Protein AF-0000000084533610 (afdb_homodimer)

Radius of gyration: 20.26 Å; Cα contacts (8 Å, |Δi|>4): 434; chains: 2; bounding box: 25×59×54 Å

Secondary structure (DSSP, 8-state):
--------SS-EEEEEEEEEE-SSSSHHHHHHHHHHHHT-EEEEEE-TTS-EEEEEEE-HHHHHHHHHHHHSTTSSSEEEEEEEEEEE-----SSEEE-/--------SS-EEEEEEEEEE-SSSSHHHHHHHHHHHHT-EEEEEE-TTS-EEEEEEE-HHHHHHHHHHHHSTTSSSEEEEEEEEEEE-----SSEEE-

Organism: Streptomyces rubellomurinus (strain ATCC 31215) (NCBI:txid359131)

Solvent-accessible surface area (backbone atoms only — not comparable to full-atom values): 10817 Å² total; per-residue (Å²): 131,84,74,75,68,69,71,59,89,50,44,25,27,42,41,33,42,39,33,50,53,42,63,96,50,55,32,46,59,52,49,36,53,54,34,51,73,69,63,30,19,30,33,23,30,73,41,96,85,50,29,32,38,36,39,39,35,31,46,57,68,53,52,48,51,50,52,50,49,66,71,40,88,82,46,51,64,43,71,76,45,77,49,75,49,80,43,74,32,47,75,64,46,103,40,54,44,77,90,131,85,74,76,68,70,70,60,89,52,44,24,28,40,41,32,44,38,33,50,52,41,63,97,51,56,30,47,60,51,50,36,52,53,35,51,73,68,65,31,20,31,34,24,31,73,43,98,85,48,29,31,38,36,36,40,35,31,46,58,68,51,52,49,51,49,52,50,48,65,70,40,88,83,44,51,65,43,71,76,46,77,48,74,49,79,43,76,31,49,77,65,47,104,39,54,44,76,92

Foldseek 3Di:
DPCPPPQPQFKKKKKKKWDAQQPPFCQQVVLVVLLVVLPWDWGWDADPVNIIITMTMDGPVSVVVSVCVSVDDPGGGDTDDMDMDMGGDCPDDPDDDDD/DPCPPPQPQFKKKKKKKWDAQQPPFCQQVVLVVLLVVLPWDWGWDADPVNIIITMTMDGPVSVVVSVCVSVDDPGGGDTDDMDMDMGGDCPDDPDDDDD

Structure (mmCIF, N/CA/C/O backbone):
data_AF-0000000084533610-model_v1
#
loop_
_entity.id
_entity.type
_entity.pdbx_description
1 polymer acylphosphatase
#
loop_
_atom_site.group_PDB
_atom_site.id
_atom_site.type_symbol
_atom_site.label_atom_id
_atom_site.label_alt_id
_atom_site.label_comp_id
_atom_site.label_asym_id
_atom_site.label_entity_id
_atom_site.label_seq_id
_atom_site.pdbx_PDB_ins_code
_atom_site.Cartn_x
_atom_site.Cartn_y
_atom_site.Cartn_z
_atom_site.occupancy
_atom_site.B_iso_or_equiv
_atom_site.auth_seq_id
_atom_site.auth_comp_id
_atom_site.auth_asym_id
_atom_site.auth_atom_id
_atom_site.pdbx_PDB_model_num
ATOM 1 N N . MET A 1 1 ? -14.227 -8.438 26.047 1 25.14 1 MET A N 1
ATOM 2 C CA . MET A 1 1 ? -13.328 -7.34 25.703 1 25.14 1 MET A CA 1
ATOM 3 C C . MET A 1 1 ? -12.312 -7.777 24.656 1 25.14 1 MET A C 1
ATOM 5 O O . MET A 1 1 ? -11.344 -8.469 24.984 1 25.14 1 MET A O 1
ATOM 9 N N . HIS A 1 2 ? -12.664 -8.43 23.578 1 31.88 2 HIS A N 1
ATOM 10 C CA . HIS A 1 2 ? -11.906 -9.109 22.547 1 31.88 2 HIS A CA 1
ATOM 11 C C . HIS A 1 2 ? -10.828 -8.203 21.969 1 31.88 2 HIS A C 1
ATOM 13 O O . HIS A 1 2 ? -11.133 -7.152 21.391 1 31.88 2 HIS A O 1
ATOM 19 N N . GLY A 1 3 ? -9.805 -7.867 22.75 1 28.88 3 GLY A N 1
ATOM 20 C CA . GLY A 1 3 ? -8.633 -7.023 22.547 1 28.88 3 GLY A CA 1
ATOM 21 C C . GLY A 1 3 ? -7.98 -7.227 21.188 1 28.88 3 GLY A C 1
ATOM 22 O O . GLY A 1 3 ? -7.18 -8.148 21.016 1 28.88 3 GLY A O 1
ATOM 23 N N . ARG A 1 4 ? -8.625 -7.18 20.141 1 34.5 4 ARG A N 1
ATOM 24 C CA . ARG A 1 4 ? -8.312 -7.133 18.719 1 34.5 4 ARG A CA 1
ATOM 25 C C . ARG A 1 4 ? -7.008 -6.371 18.469 1 34.5 4 ARG A C 1
ATOM 27 O O . ARG A 1 4 ? -6.648 -6.102 17.328 1 34.5 4 ARG A O 1
ATOM 34 N N . GLU A 1 5 ? -6.531 -5.652 19.547 1 35.88 5 GLU A N 1
ATOM 35 C CA . GLU A 1 5 ? -5.449 -4.68 19.438 1 35.88 5 GLU A CA 1
ATOM 36 C C . GLU A 1 5 ? -4.156 -5.352 18.984 1 35.88 5 GLU A C 1
ATOM 38 O O . GLU A 1 5 ? -3.062 -4.934 19.375 1 35.88 5 GLU A O 1
ATOM 43 N N . ALA A 1 6 ? -4.172 -6.52 18.672 1 40.5 6 ALA A N 1
ATOM 44 C CA . ALA A 1 6 ? -2.869 -7.004 18.234 1 40.5 6 ALA A CA 1
ATOM 45 C C . ALA A 1 6 ? -2.268 -6.074 17.188 1 40.5 6 ALA A C 1
ATOM 47 O O . ALA A 1 6 ? -2.844 -5.879 16.109 1 40.5 6 ALA A O 1
ATOM 48 N N . HIS A 1 7 ? -1.75 -4.867 17.625 1 47.75 7 HIS A N 1
ATOM 49 C CA . HIS A 1 7 ? -1.053 -3.875 16.812 1 47.75 7 HIS A CA 1
ATOM 50 C C . HIS A 1 7 ? -0.214 -4.543 15.727 1 47.75 7 HIS A C 1
ATOM 52 O O . HIS A 1 7 ? 0.87 -5.059 16 1 47.75 7 HIS A O 1
ATOM 58 N N . SER A 1 8 ? -0.936 -5.09 14.75 1 60.31 8 SER A N 1
ATOM 59 C CA . SER A 1 8 ? -0.134 -5.66 13.672 1 60.31 8 SER A CA 1
ATOM 60 C C . SER A 1 8 ? 1.124 -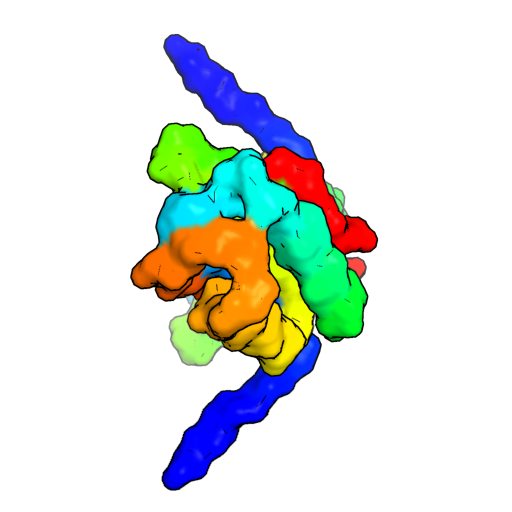4.832 13.422 1 60.31 8 SER A C 1
ATOM 62 O O . SER A 1 8 ? 1.093 -3.604 13.516 1 60.31 8 SER A O 1
ATOM 64 N N . GLU A 1 9 ? 2.236 -5.293 13.766 1 70.69 9 GLU A N 1
ATOM 65 C CA . GLU A 1 9 ? 3.549 -4.699 13.531 1 70.69 9 GLU A CA 1
ATOM 66 C C . GLU A 1 9 ? 3.727 -4.324 12.062 1 70.69 9 GLU A C 1
ATOM 68 O O . GLU A 1 9 ? 4.785 -3.836 11.664 1 70.69 9 GLU A O 1
ATOM 73 N N . GLU A 1 10 ? 2.572 -4.422 11.438 1 75.75 10 GLU A N 1
ATOM 74 C CA . GLU A 1 10 ? 2.701 -4.098 10.016 1 75.75 10 GLU A CA 1
ATOM 75 C C . GLU A 1 10 ? 2.398 -2.623 9.758 1 75.75 10 GLU A C 1
ATOM 77 O O . GLU A 1 10 ? 1.47 -2.064 10.344 1 75.75 10 GLU A O 1
ATOM 82 N N . PRO A 1 11 ? 3.223 -2.098 9.039 1 82.75 11 PRO A N 1
ATOM 83 C CA . PRO A 1 11 ? 2.943 -0.697 8.711 1 82.75 11 PRO A CA 1
ATOM 84 C C . PRO A 1 11 ? 1.586 -0.507 8.039 1 82.75 11 PRO A C 1
ATOM 86 O O . PRO A 1 11 ? 1.116 -1.397 7.328 1 82.75 11 PRO A O 1
ATOM 89 N N . VAL A 1 12 ? 1.032 0.592 8.352 1 85.12 12 VAL A N 1
ATOM 90 C CA . VAL A 1 12 ? -0.241 0.961 7.746 1 85.12 12 VAL A CA 1
ATOM 91 C C . VAL A 1 12 ? -0.121 2.336 7.09 1 85.12 12 VAL A C 1
ATOM 93 O O . VAL A 1 12 ? 0.861 3.049 7.305 1 85.12 12 VAL A O 1
ATOM 96 N N . ARG A 1 13 ? -1.038 2.594 6.191 1 87.25 13 ARG A N 1
ATOM 97 C CA . ARG A 1 13 ? -1.183 3.916 5.59 1 87.25 13 ARG A CA 1
ATOM 98 C C . ARG A 1 13 ? -2.492 4.57 6.016 1 87.25 13 ARG A C 1
ATOM 100 O O . ARG A 1 13 ? -3.549 3.939 5.98 1 87.25 13 ARG A O 1
ATOM 107 N N . VAL A 1 14 ? -2.402 5.801 6.5 1 92.12 14 VAL A N 1
ATOM 108 C CA . VAL A 1 14 ? -3.6 6.617 6.676 1 92.12 14 VAL A CA 1
ATOM 109 C C . VAL A 1 14 ? -3.609 7.75 5.652 1 92.12 14 VAL A C 1
ATOM 111 O O . VAL A 1 14 ? -2.578 8.383 5.41 1 92.12 14 VAL A O 1
ATOM 114 N N . THR A 1 15 ? -4.668 7.875 4.922 1 90.94 15 THR A N 1
ATOM 115 C CA . THR A 1 15 ? -4.957 9.055 4.113 1 90.94 15 THR A CA 1
ATOM 116 C C . THR A 1 15 ? -6.031 9.914 4.773 1 90.94 15 THR A C 1
ATOM 118 O O . THR A 1 15 ? -7.125 9.43 5.066 1 90.94 15 THR A O 1
ATOM 121 N N . ALA A 1 16 ? -5.746 11.141 5.016 1 97.12 16 ALA A N 1
ATOM 122 C CA . ALA A 1 16 ? -6.664 12.07 5.672 1 97.12 16 ALA A CA 1
ATOM 123 C C . ALA A 1 16 ? -6.918 13.297 4.801 1 97.12 16 ALA A C 1
ATOM 125 O O . ALA A 1 16 ? -6.023 13.75 4.082 1 97.12 16 ALA A O 1
ATOM 126 N N . TRP A 1 17 ? -8.055 13.773 4.812 1 96.69 17 TRP A N 1
ATOM 127 C CA . TRP A 1 17 ? -8.445 15.047 4.219 1 96.69 17 TRP A CA 1
ATOM 128 C C . TRP A 1 17 ? -8.859 16.047 5.301 1 96.69 17 TRP A C 1
ATOM 130 O O . TRP A 1 17 ? -9.844 15.82 6.008 1 96.69 17 TRP A O 1
ATOM 140 N N . VAL A 1 18 ? -8.148 17.078 5.387 1 98.5 18 VAL A N 1
ATOM 141 C CA . VAL A 1 18 ? -8.328 18.094 6.41 1 98.5 18 VAL A CA 1
ATOM 142 C C . VAL A 1 18 ? -9.078 19.281 5.82 1 98.5 18 VAL A C 1
ATOM 144 O O . VAL A 1 18 ? -8.68 19.828 4.785 1 98.5 18 VAL A O 1
ATOM 147 N N . ARG A 1 19 ? -10.094 19.703 6.48 1 98.44 19 ARG A N 1
ATOM 148 C CA . ARG A 1 19 ? -10.922 20.828 6.043 1 98.44 19 ARG A CA 1
ATOM 149 C C . ARG A 1 19 ? -10.797 22 7.004 1 98.44 19 ARG A C 1
ATOM 151 O O . ARG A 1 19 ? -10.578 21.812 8.203 1 98.44 19 ARG A O 1
ATOM 158 N N . GLY A 1 20 ? -11.055 23.25 6.441 1 98.5 20 GLY A N 1
ATOM 159 C CA . GLY A 1 20 ? -10.992 24.5 7.184 1 98.5 20 GLY A CA 1
ATOM 160 C C . GLY A 1 20 ? -10.133 25.562 6.512 1 98.5 20 GLY A C 1
ATOM 161 O O . GLY A 1 20 ? -10.008 25.578 5.285 1 98.5 20 GLY A O 1
ATOM 162 N N . LYS A 1 21 ? -9.781 26.562 7.281 1 98.56 21 LYS A N 1
ATOM 163 C CA . LYS A 1 21 ? -8.695 27.438 6.859 1 98.56 21 LYS A CA 1
ATOM 164 C C . LYS A 1 21 ? -7.336 26.781 7.059 1 98.56 21 LYS A C 1
ATOM 166 O O . LYS A 1 21 ? -6.672 27 8.07 1 98.56 21 LYS A O 1
ATOM 171 N N . VAL A 1 22 ? -6.93 25.984 6.023 1 98.81 22 VAL A N 1
ATOM 172 C CA . VAL A 1 22 ? -5.762 25.141 6.207 1 98.81 22 VAL A CA 1
ATOM 173 C C . VAL A 1 22 ? -4.781 25.344 5.051 1 98.81 22 VAL A C 1
ATOM 175 O O . VAL A 1 22 ? -3.783 24.625 4.941 1 98.81 22 VAL A O 1
ATOM 178 N N . GLN A 1 23 ? -5.137 26.156 4.105 1 98.25 23 GLN A N 1
ATOM 179 C CA . GLN A 1 23 ? -4.195 26.531 3.053 1 98.25 23 GLN A CA 1
ATOM 180 C C . GLN A 1 23 ? -3.664 27.953 3.27 1 98.25 23 GLN A C 1
ATOM 182 O O . GLN A 1 23 ? -4.352 28.797 3.842 1 98.25 23 GLN A O 1
ATOM 187 N N . GLN A 1 24 ? -2.381 28.062 2.816 1 97.69 24 GLN A N 1
ATOM 188 C CA . GLN A 1 24 ? -1.682 29.344 2.9 1 97.69 24 GLN A CA 1
ATOM 189 C C . GLN A 1 24 ? -1.475 29.766 4.355 1 97.69 24 GLN A C 1
ATOM 191 O O . GLN A 1 24 ? -1.412 30.953 4.66 1 97.69 24 GLN A O 1
ATOM 196 N N . VAL A 1 25 ? -1.336 28.812 5.242 1 98.62 25 VAL A N 1
ATOM 197 C CA . VAL A 1 25 ? -1.151 29.125 6.656 1 98.62 25 VAL A CA 1
ATOM 198 C C . VAL A 1 25 ? 0.024 28.328 7.211 1 98.62 25 VAL A C 1
ATOM 200 O O . VAL A 1 25 ? 0.287 28.344 8.414 1 98.62 25 VAL A O 1
ATOM 203 N N . GLY A 1 26 ? 0.697 27.641 6.457 1 98.25 26 GLY A N 1
ATOM 204 C CA . GLY A 1 26 ? 1.831 26.859 6.918 1 98.25 26 GLY A CA 1
ATOM 205 C C . GLY A 1 26 ? 1.445 25.469 7.367 1 98.25 26 GLY A C 1
ATOM 206 O O . GLY A 1 26 ? 2.197 24.812 8.094 1 98.25 26 GLY A O 1
ATOM 207 N N . PHE A 1 27 ? 0.252 24.984 6.941 1 98.5 27 PHE A N 1
ATOM 208 C CA . PHE A 1 27 ? -0.31 23.734 7.438 1 98.5 27 PHE A CA 1
ATOM 209 C C . PHE A 1 27 ? 0.536 22.547 6.996 1 98.5 27 PHE A C 1
ATOM 211 O O . PHE A 1 27 ? 0.801 21.625 7.785 1 98.5 27 PHE A O 1
ATOM 218 N N . ARG A 1 28 ? 0.998 22.578 5.711 1 98.5 28 ARG A N 1
ATOM 219 C CA . ARG A 1 28 ? 1.784 21.453 5.199 1 98.5 28 ARG A CA 1
ATOM 220 C C . ARG A 1 28 ? 3.135 21.375 5.902 1 98.5 28 ARG A C 1
ATOM 222 O O . ARG A 1 28 ? 3.615 20.281 6.207 1 98.5 28 ARG A O 1
ATOM 229 N N . TRP A 1 29 ? 3.732 22.484 6.191 1 97.62 29 TRP A N 1
ATOM 230 C CA . TRP A 1 29 ? 5.008 22.5 6.902 1 97.62 29 TRP A CA 1
ATOM 231 C C . TRP A 1 29 ? 4.852 22 8.328 1 97.62 29 TRP A C 1
ATOM 233 O O . TRP A 1 29 ? 5.652 21.188 8.797 1 97.62 29 TRP A O 1
ATOM 243 N N . TRP A 1 30 ? 3.83 22.484 8.938 1 98.5 30 TRP A N 1
ATOM 244 C CA . TRP A 1 30 ? 3.537 22.062 10.297 1 98.5 30 TRP A CA 1
ATOM 245 C C . TRP A 1 30 ? 3.307 20.547 10.352 1 98.5 30 TRP A C 1
ATOM 247 O O . TRP A 1 30 ? 3.877 19.859 11.195 1 98.5 30 TRP A O 1
ATOM 257 N N . THR A 1 31 ? 2.494 20 9.438 1 98.62 31 THR A N 1
ATOM 258 C CA . THR A 1 31 ? 2.186 18.578 9.367 1 98.62 31 THR A CA 1
ATOM 259 C C . THR A 1 31 ? 3.455 17.766 9.156 1 98.62 31 THR A C 1
ATOM 261 O O . THR A 1 31 ? 3.65 16.734 9.805 1 98.62 31 THR A O 1
ATOM 264 N N . ARG A 1 32 ? 4.246 18.234 8.227 1 97.38 32 ARG A N 1
ATOM 265 C CA . ARG A 1 32 ? 5.504 17.547 7.98 1 97.38 32 ARG A CA 1
ATOM 266 C C . ARG A 1 32 ? 6.348 17.469 9.25 1 97.38 32 ARG A C 1
ATOM 268 O O . ARG A 1 32 ? 6.891 16.406 9.578 1 97.38 32 ARG A O 1
ATOM 275 N N . ALA A 1 33 ? 6.43 18.562 9.922 1 98.06 33 ALA A N 1
ATOM 276 C CA . ALA A 1 33 ? 7.219 18.594 11.148 1 98.06 33 ALA A CA 1
ATOM 277 C C . ALA A 1 33 ? 6.695 17.594 12.164 1 98.06 33 ALA A C 1
ATOM 279 O O . ALA A 1 33 ? 7.469 16.844 12.766 1 98.06 33 ALA A O 1
ATOM 280 N N . ARG A 1 34 ? 5.414 17.547 12.398 1 98.38 34 ARG A N 1
ATOM 281 C CA . ARG A 1 34 ? 4.82 16.609 13.344 1 98.38 34 ARG A CA 1
ATOM 282 C C . ARG A 1 34 ? 5.051 15.172 12.914 1 98.38 34 ARG A C 1
ATOM 284 O O . ARG A 1 34 ? 5.41 14.32 13.727 1 98.38 34 ARG A O 1
ATOM 291 N N . ALA A 1 35 ? 4.801 14.914 11.578 1 98.06 35 ALA A N 1
ATOM 292 C CA . ALA A 1 35 ? 4.945 13.562 11.047 1 98.06 35 ALA A CA 1
ATOM 293 C C . ALA A 1 35 ? 6.375 13.055 11.219 1 98.06 35 ALA A C 1
ATOM 295 O O . ALA A 1 35 ? 6.59 11.906 11.617 1 98.06 35 ALA A O 1
ATOM 296 N N . LEU A 1 36 ? 7.332 13.883 10.922 1 95.75 36 LEU A N 1
ATOM 297 C CA . LEU A 1 36 ? 8.734 13.508 11.039 1 95.75 36 LEU A CA 1
ATOM 298 C C . LEU A 1 36 ? 9.109 13.258 12.5 1 95.75 36 LEU A C 1
ATOM 300 O O . LEU A 1 36 ? 9.836 12.32 12.805 1 95.75 36 LEU A O 1
ATOM 304 N N . GLU A 1 37 ? 8.555 14.102 13.414 1 97.38 37 GLU A N 1
ATOM 305 C CA . GLU A 1 37 ? 8.781 13.906 14.844 1 97.38 37 GLU A CA 1
ATOM 306 C C . GLU A 1 37 ? 8.266 12.547 15.297 1 97.38 37 GLU A C 1
ATOM 308 O O . GLU A 1 37 ? 8.883 11.891 16.141 1 97.38 37 GLU A O 1
ATOM 313 N N . ILE A 1 38 ? 7.203 12.102 14.797 1 97.38 38 ILE A N 1
ATOM 314 C CA . ILE A 1 38 ? 6.551 10.852 15.188 1 97.38 38 ILE A CA 1
ATOM 315 C C . ILE A 1 38 ? 7.262 9.672 14.531 1 97.38 38 ILE A C 1
ATOM 317 O O . ILE A 1 38 ? 7.211 8.547 15.039 1 97.38 38 ILE A O 1
ATOM 321 N N . GLY A 1 39 ? 7.895 9.914 13.352 1 95.56 39 GLY A N 1
ATOM 322 C CA . GLY A 1 39 ? 8.586 8.859 12.617 1 95.56 39 GLY A CA 1
ATOM 323 C C . GLY A 1 39 ? 7.785 8.328 11.445 1 95.56 39 GLY A C 1
ATOM 324 O O . GLY A 1 39 ? 7.934 7.168 11.055 1 95.56 39 GLY A O 1
ATOM 325 N N . LEU A 1 40 ? 6.945 9.156 10.883 1 94.62 40 LEU A N 1
ATOM 326 C CA . LEU A 1 40 ? 6.094 8.742 9.773 1 94.62 40 LEU A CA 1
ATOM 327 C C . LEU A 1 40 ? 6.684 9.188 8.445 1 94.62 40 LEU A C 1
ATOM 329 O O . LEU A 1 40 ? 7.445 10.156 8.383 1 94.62 40 LEU A O 1
ATOM 333 N N . THR A 1 41 ? 6.371 8.453 7.387 1 92.38 41 THR A N 1
ATOM 334 C CA . THR A 1 41 ? 6.66 8.852 6.016 1 92.38 41 THR A CA 1
ATOM 335 C C . THR A 1 41 ? 5.371 9.188 5.266 1 92.38 41 THR A C 1
ATOM 337 O O . THR A 1 41 ? 4.277 8.867 5.73 1 92.38 41 THR A O 1
ATOM 340 N N . GLY A 1 42 ? 5.465 9.953 4.188 1 92.31 42 GLY A N 1
ATOM 341 C CA . GLY A 1 42 ? 4.289 10.328 3.416 1 92.31 42 GLY A CA 1
ATOM 342 C C . GLY A 1 42 ? 4.363 11.742 2.867 1 92.31 42 GLY A C 1
ATOM 343 O O . GLY A 1 42 ? 5.418 12.18 2.402 1 92.31 42 GLY A O 1
ATOM 344 N N . TYR A 1 43 ? 3.24 12.398 2.844 1 92.5 43 TYR A N 1
ATOM 345 C CA . TYR A 1 43 ? 3.248 13.766 2.334 1 92.5 43 TYR A CA 1
ATOM 346 C C . TYR A 1 43 ? 1.982 14.508 2.746 1 92.5 43 TYR A C 1
ATOM 348 O O . TYR A 1 43 ? 1.005 13.898 3.176 1 92.5 43 TYR A O 1
ATOM 356 N N . ALA A 1 44 ? 2.062 15.781 2.693 1 97.44 44 ALA A N 1
ATOM 357 C CA . ALA A 1 44 ? 0.925 16.703 2.752 1 97.44 44 ALA A CA 1
ATOM 358 C C . ALA A 1 44 ? 0.808 17.516 1.465 1 97.44 44 ALA A C 1
ATOM 360 O O . ALA A 1 44 ? 1.811 18 0.935 1 97.44 44 ALA A O 1
ATOM 361 N N . SER A 1 45 ? -0.449 17.641 1.008 1 95.75 45 SER A N 1
ATOM 362 C CA . SER A 1 45 ? -0.648 18.328 -0.266 1 95.75 45 SER A CA 1
ATOM 363 C C . SER A 1 45 ? -1.927 19.156 -0.254 1 95.75 45 SER A C 1
ATOM 365 O O . SER A 1 45 ? -2.945 18.734 0.291 1 95.75 45 SER A O 1
ATOM 367 N N . ASN A 1 46 ? -1.839 20.297 -0.923 1 96.56 46 ASN A N 1
ATOM 368 C CA . ASN A 1 46 ? -3.049 21.078 -1.13 1 96.56 46 ASN A CA 1
ATOM 369 C C . ASN A 1 46 ? -3.93 20.484 -2.223 1 96.56 46 ASN A C 1
ATOM 371 O O . ASN A 1 46 ? -3.428 20.031 -3.258 1 96.56 46 ASN A O 1
ATOM 375 N N . LEU A 1 47 ? -5.188 20.516 -1.938 1 90.81 47 LEU A N 1
ATOM 376 C CA . LEU A 1 47 ? -6.16 20.094 -2.943 1 90.81 47 LEU A CA 1
ATOM 377 C C . LEU A 1 47 ? -6.867 21.297 -3.549 1 90.81 47 LEU A C 1
ATOM 379 O O . LEU A 1 47 ? -6.977 22.344 -2.91 1 90.81 47 LEU A O 1
ATOM 383 N N . GLY A 1 48 ? -7.34 21.141 -4.711 1 93.88 48 GLY A N 1
ATOM 384 C CA . GLY A 1 48 ? -7.996 22.234 -5.418 1 93.88 48 GLY A CA 1
ATOM 385 C C . GLY A 1 48 ? -9.266 22.703 -4.742 1 93.88 48 GLY A C 1
ATOM 386 O O . GLY A 1 48 ? -9.719 23.828 -4.973 1 93.88 48 GLY A O 1
ATOM 387 N N . ASP A 1 49 ? -9.766 21.891 -3.842 1 94.31 49 ASP A N 1
ATOM 388 C CA . ASP A 1 49 ? -11.031 22.234 -3.193 1 94.31 49 ASP A CA 1
ATOM 389 C C . ASP A 1 49 ? -10.789 22.891 -1.835 1 94.31 49 ASP A C 1
ATOM 391 O O . ASP A 1 49 ? -11.711 23.016 -1.03 1 94.31 49 ASP A O 1
ATOM 395 N N . GLY A 1 50 ? -9.57 23.281 -1.533 1 97.12 50 GLY A N 1
ATOM 396 C CA . GLY A 1 50 ? -9.25 24.016 -0.317 1 97.12 50 GLY A CA 1
ATOM 397 C C . GLY A 1 50 ? -8.82 23.109 0.827 1 97.12 50 GLY A C 1
ATOM 398 O O . GLY A 1 50 ? -8.336 23.594 1.853 1 97.12 50 GLY A O 1
ATOM 399 N N . ARG A 1 51 ? -8.953 21.859 0.625 1 97.38 51 ARG A N 1
ATOM 400 C CA . ARG A 1 51 ? -8.523 20.938 1.66 1 97.38 51 ARG A CA 1
ATOM 401 C C . ARG A 1 51 ? -7.023 20.672 1.577 1 97.38 51 ARG A C 1
ATOM 403 O O . ARG A 1 51 ? -6.379 21.047 0.595 1 97.38 51 ARG A O 1
ATOM 410 N N . VAL A 1 52 ? -6.523 20.141 2.588 1 98.06 52 VAL A N 1
ATOM 411 C CA . VAL A 1 52 ? -5.195 19.547 2.588 1 98.06 52 VAL A CA 1
ATOM 412 C C . VAL A 1 52 ? -5.309 18.031 2.719 1 98.06 52 VAL A C 1
ATOM 414 O O . VAL A 1 52 ? -6.039 17.531 3.576 1 98.06 52 VAL A O 1
ATOM 417 N N . GLN A 1 53 ? -4.734 17.328 1.807 1 96.38 53 GLN A N 1
ATOM 418 C CA . GLN A 1 53 ? -4.602 15.883 1.933 1 96.38 53 GLN A CA 1
ATOM 419 C C . GLN A 1 53 ? -3.314 15.516 2.664 1 96.38 53 GLN A C 1
ATOM 421 O O . GLN A 1 53 ? -2.252 16.078 2.391 1 96.38 53 GLN A O 1
ATOM 426 N N . VAL A 1 54 ? -3.385 14.609 3.604 1 97.62 54 VAL A N 1
ATOM 427 C CA . VAL A 1 54 ? -2.246 14.047 4.324 1 97.62 54 VAL A CA 1
ATOM 428 C C . VAL A 1 54 ? -2.199 12.539 4.125 1 97.62 54 VAL A C 1
ATOM 430 O O . VAL A 1 54 ? -3.186 11.836 4.379 1 97.62 54 VAL A O 1
ATOM 433 N N . VAL A 1 55 ? -1.129 12.055 3.588 1 92.94 55 VAL A N 1
ATOM 434 C CA . VAL A 1 55 ? -0.826 10.625 3.527 1 92.94 55 VAL A CA 1
ATOM 435 C C . VAL A 1 55 ? 0.344 10.305 4.453 1 92.94 55 VAL A C 1
ATOM 437 O O . VAL A 1 55 ? 1.402 10.93 4.367 1 92.94 55 VAL A O 1
ATOM 440 N N . ALA A 1 56 ? 0.093 9.359 5.359 1 94.38 56 ALA A N 1
ATOM 441 C CA . ALA A 1 56 ? 1.134 8.969 6.309 1 94.38 56 ALA A CA 1
ATOM 442 C C . ALA A 1 56 ? 1.243 7.449 6.41 1 94.38 56 ALA A C 1
ATOM 444 O O . ALA A 1 56 ? 0.23 6.746 6.422 1 94.38 56 ALA A O 1
ATOM 445 N N . GLU A 1 57 ? 2.408 6.977 6.48 1 90.44 57 GLU A N 1
ATOM 446 C CA . GLU A 1 57 ? 2.701 5.555 6.645 1 90.44 57 GLU A CA 1
ATOM 447 C C . GLU A 1 57 ? 3.559 5.305 7.883 1 90.44 57 GLU A C 1
ATOM 449 O O . GLU A 1 57 ? 4.484 6.066 8.164 1 90.44 57 GLU A O 1
ATOM 454 N N . GLY A 1 58 ? 3.301 4.293 8.602 1 89.56 58 GLY A N 1
ATOM 455 C CA . GLY A 1 58 ? 3.992 3.861 9.805 1 89.56 58 GLY A CA 1
ATOM 456 C C . GLY A 1 58 ? 3.174 2.906 10.656 1 89.56 58 GLY A C 1
ATOM 457 O O . GLY A 1 58 ? 2.242 2.27 10.156 1 89.56 58 GLY A O 1
ATOM 458 N N . GLN A 1 59 ? 3.592 2.768 11.836 1 90 59 GLN A N 1
ATOM 459 C CA . GLN A 1 59 ? 2.795 1.96 12.758 1 90 59 GLN A CA 1
ATOM 460 C C . GLN A 1 59 ? 1.446 2.615 13.039 1 90 59 GLN A C 1
ATOM 462 O O . GLN A 1 59 ? 1.34 3.844 13.062 1 90 59 GLN A O 1
ATOM 467 N N . ALA A 1 60 ? 0.483 1.799 13.234 1 92.44 60 ALA A N 1
ATOM 468 C CA . ALA A 1 60 ? -0.882 2.285 13.422 1 92.44 60 ALA A CA 1
ATOM 469 C C . ALA A 1 60 ? -0.943 3.33 14.531 1 92.44 60 ALA A C 1
ATOM 471 O O . ALA A 1 60 ? -1.596 4.367 14.383 1 92.44 60 ALA A O 1
ATOM 472 N N . ALA A 1 61 ? -0.291 3.115 15.602 1 96.06 61 ALA A N 1
ATOM 473 C CA . ALA A 1 61 ? -0.315 4.031 16.734 1 96.06 61 ALA A CA 1
ATOM 474 C C . ALA A 1 61 ? 0.286 5.383 16.359 1 96.06 61 ALA A C 1
ATOM 476 O O . ALA A 1 61 ? -0.178 6.426 16.828 1 96.06 61 ALA A O 1
ATOM 477 N N . ASP A 1 62 ? 1.337 5.355 15.617 1 96.44 62 ASP A N 1
ATOM 478 C CA . ASP A 1 62 ? 1.982 6.586 15.164 1 96.44 62 ASP A CA 1
ATOM 479 C C . ASP A 1 62 ? 1.067 7.375 14.234 1 96.44 62 ASP A C 1
ATOM 481 O O . ASP A 1 62 ? 0.985 8.602 14.328 1 96.44 62 A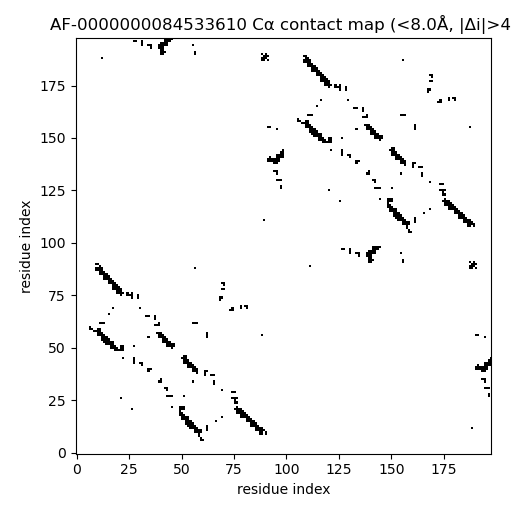SP A O 1
ATOM 485 N N . CYS A 1 63 ? 0.398 6.641 13.352 1 96.94 63 CYS A N 1
ATOM 486 C CA . CYS A 1 63 ? -0.559 7.293 12.469 1 96.94 63 CYS A CA 1
ATOM 487 C C . CYS A 1 63 ? -1.699 7.918 13.266 1 96.94 63 CYS A C 1
ATOM 489 O O . CYS A 1 63 ? -2.148 9.023 12.953 1 96.94 63 CYS A O 1
ATOM 491 N N . GLU A 1 64 ? -2.131 7.227 14.281 1 97.31 64 GLU A N 1
ATOM 492 C CA . GLU A 1 64 ? -3.18 7.75 15.148 1 97.31 64 GLU A CA 1
ATOM 493 C C . GLU A 1 64 ? -2.723 9.023 15.859 1 97.31 64 GLU A C 1
ATOM 495 O O . GLU A 1 64 ? -3.508 9.961 16.031 1 97.31 64 GLU A O 1
ATOM 500 N N . GLN A 1 65 ? -1.562 9.023 16.25 1 98.12 65 GLN A N 1
ATOM 501 C CA . GLN A 1 65 ? -1.016 10.219 16.891 1 98.12 65 GLN A 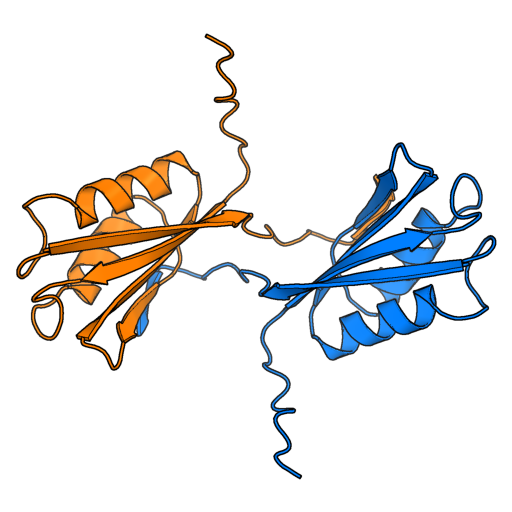CA 1
ATOM 502 C C . GLN A 1 65 ? -1.065 11.414 15.953 1 98.12 65 GLN A C 1
ATOM 504 O O . GLN A 1 65 ? -1.445 12.516 16.359 1 98.12 65 GLN A O 1
ATOM 509 N N . LEU A 1 66 ? -0.693 11.203 14.711 1 98.56 66 LEU A N 1
ATOM 510 C CA . LEU A 1 66 ? -0.754 12.297 13.75 1 98.56 6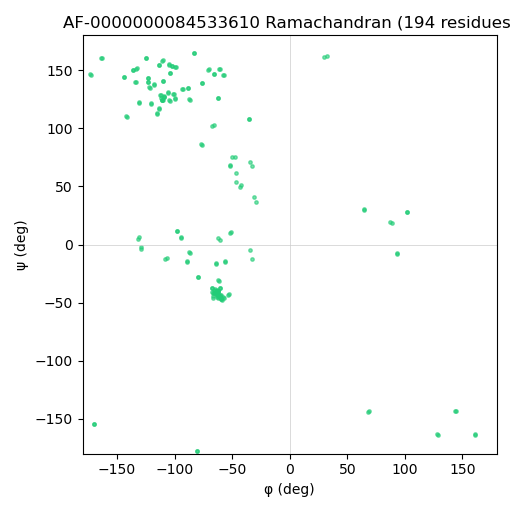6 LEU A CA 1
ATOM 511 C C . LEU A 1 66 ? -2.191 12.773 13.555 1 98.56 66 LEU A C 1
ATOM 513 O O . LEU A 1 66 ? -2.453 13.977 13.531 1 98.56 66 LEU A O 1
ATOM 517 N N . LEU A 1 67 ? -3.084 11.852 13.5 1 98.56 67 LEU A N 1
ATOM 518 C CA . LEU A 1 67 ? -4.488 12.203 13.32 1 98.56 67 LEU A CA 1
ATOM 519 C C . LEU A 1 67 ? -4.992 13.039 14.492 1 98.56 67 LEU A C 1
ATOM 521 O O . LEU A 1 67 ? -5.75 13.992 14.297 1 98.56 67 LEU A O 1
ATOM 525 N N . ALA A 1 68 ? -4.559 12.656 15.656 1 98.44 68 ALA A N 1
ATOM 526 C CA . ALA A 1 68 ? -4.953 13.406 16.844 1 98.44 68 ALA A CA 1
ATOM 527 C C . ALA A 1 68 ? -4.441 14.844 16.766 1 98.44 68 ALA A C 1
ATOM 529 O O . ALA A 1 68 ? -5.148 15.781 17.141 1 98.44 68 ALA A O 1
ATOM 530 N N . LEU A 1 69 ? -3.268 15.047 16.344 1 98.56 69 LEU A N 1
ATOM 531 C CA . LEU A 1 69 ? -2.705 16.391 16.188 1 98.56 69 LEU A CA 1
ATOM 532 C C . LEU A 1 69 ? -3.488 17.188 15.156 1 98.56 69 LEU A C 1
ATOM 534 O O . LEU A 1 69 ? -3.777 18.375 15.367 1 98.56 69 LEU A O 1
ATOM 538 N N . LEU A 1 70 ? -3.842 16.578 14.023 1 98.62 70 LEU A N 1
ATOM 539 C CA . LEU A 1 70 ? -4.59 17.234 12.961 1 98.62 70 LEU A CA 1
ATOM 540 C C . LEU A 1 70 ? -5.957 17.688 13.469 1 98.62 70 LEU A C 1
ATOM 542 O O . LEU A 1 70 ? -6.492 18.703 13 1 98.62 70 LEU A O 1
ATOM 546 N N . ARG A 1 71 ? -6.461 16.938 14.398 1 98.19 71 ARG A N 1
ATOM 547 C CA . ARG A 1 71 ? -7.789 17.219 14.922 1 98.19 71 ARG A CA 1
ATOM 548 C C . ARG A 1 71 ? -7.711 18.188 16.109 1 98.19 71 ARG A C 1
ATOM 550 O O . ARG A 1 71 ? -8.734 18.672 16.578 1 98.19 71 ARG A O 1
ATOM 557 N N . GLY A 1 72 ? -6.547 18.328 16.609 1 97.19 72 GLY A N 1
ATOM 558 C CA . GLY A 1 72 ? -6.359 19.094 17.828 1 97.19 72 GLY A CA 1
ATOM 559 C C . GLY A 1 72 ? -6.324 20.594 17.594 1 97.19 72 GLY A C 1
ATOM 560 O O . GLY A 1 72 ? -6.449 21.047 16.453 1 97.19 72 GLY A O 1
ATOM 561 N N . PRO A 1 73 ? -6.09 21.422 18.703 1 96.38 73 PRO A N 1
ATOM 562 C CA . PRO A 1 73 ? -6.191 22.875 18.641 1 96.38 73 PRO A CA 1
ATOM 563 C C . PRO A 1 73 ? -4.891 23.547 18.203 1 96.38 73 PRO A C 1
ATOM 565 O O . PRO A 1 73 ? -4.871 24.734 17.906 1 96.38 73 PRO A O 1
ATOM 568 N N . ASP A 1 74 ? -3.867 22.797 18.078 1 97.12 74 ASP A N 1
ATOM 569 C CA . ASP A 1 74 ? -2.557 23.422 17.922 1 97.12 74 ASP A CA 1
ATOM 570 C C . ASP A 1 74 ? -2.189 23.547 16.438 1 97.12 74 ASP A C 1
ATOM 572 O O . ASP A 1 74 ? -1.064 23.922 16.109 1 97.12 74 ASP A O 1
ATOM 576 N N . THR A 1 75 ? -3.074 23.219 15.555 1 98.06 75 THR A N 1
ATOM 577 C CA . THR A 1 75 ? -2.777 23.312 14.133 1 98.06 75 THR A CA 1
A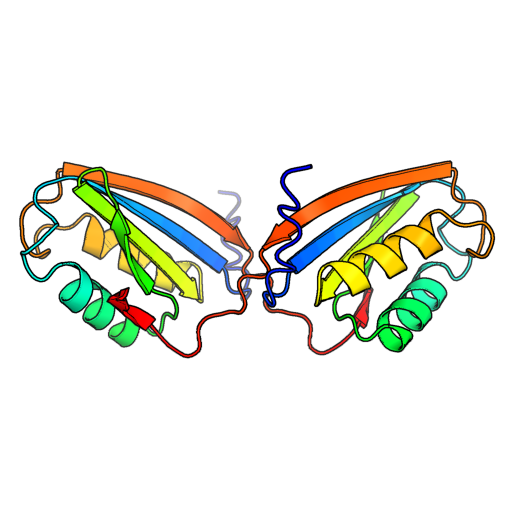TOM 578 C C . THR A 1 75 ? -2.682 24.766 13.688 1 98.06 75 THR A C 1
ATOM 580 O O . THR A 1 75 ? -3.336 25.641 14.258 1 98.06 75 THR A O 1
ATOM 583 N N . PRO A 1 76 ? -1.87 25.031 12.648 1 98.19 76 PRO A N 1
ATOM 584 C CA . PRO A 1 76 ? -2.031 26.328 11.992 1 98.19 76 PRO A CA 1
ATOM 585 C C . PRO A 1 76 ? -3.42 26.516 11.383 1 98.19 76 PRO A C 1
ATOM 587 O O . PRO A 1 76 ? -4.012 25.562 10.875 1 98.19 76 PRO A O 1
ATOM 590 N N . GLY A 1 77 ? -3.861 27.734 11.305 1 98 77 GLY A N 1
ATOM 591 C CA . GLY A 1 77 ? -5.191 27.984 10.766 1 98 77 GLY A CA 1
ATOM 592 C C . GLY A 1 77 ? -6.301 27.469 11.672 1 98 77 GLY A C 1
ATOM 593 O O . GLY A 1 77 ? -6.23 27.609 12.891 1 98 77 GLY A O 1
ATOM 594 N N . ASN A 1 78 ? -7.359 26.969 11.023 1 98.31 78 ASN A N 1
ATOM 595 C CA . ASN A 1 78 ? -8.531 26.469 11.727 1 98.31 78 ASN A CA 1
ATOM 596 C C . ASN A 1 78 ? -9.094 25.219 11.055 1 98.31 78 ASN A C 1
ATOM 598 O O . ASN A 1 78 ? -9.633 25.297 9.945 1 98.31 78 ASN A O 1
ATOM 602 N N . VAL A 1 79 ? -8.945 24.047 11.734 1 98.56 79 VAL A N 1
ATOM 603 C CA . VAL A 1 79 ? -9.453 22.781 11.211 1 98.56 79 VAL A CA 1
ATOM 604 C C . VAL A 1 79 ? -10.906 22.594 11.633 1 98.56 79 VAL A C 1
ATOM 606 O O . VAL A 1 79 ? -11.227 22.641 12.82 1 98.56 79 VAL A O 1
ATOM 609 N N . THR A 1 80 ? -11.703 22.375 10.648 1 98.44 80 THR A N 1
ATOM 610 C CA . THR A 1 80 ? -13.117 22.203 10.93 1 98.44 80 THR A CA 1
ATOM 611 C C . THR A 1 80 ? -13.539 20.75 10.75 1 98.44 80 THR A C 1
ATOM 613 O O . THR A 1 80 ? -14.648 20.359 11.125 1 98.44 80 THR A O 1
ATOM 616 N N . GLY A 1 81 ? -12.711 19.906 10.148 1 97.88 81 GLY A N 1
ATOM 617 C CA . GLY A 1 81 ? -13.031 18.5 9.977 1 97.88 81 GLY A CA 1
ATOM 618 C C . GLY A 1 81 ? -11.875 17.688 9.422 1 97.88 81 GLY A C 1
ATOM 619 O O . GLY A 1 81 ? -11.078 18.188 8.625 1 97.88 81 GLY A O 1
ATOM 620 N N . VAL A 1 82 ? -11.758 16.438 9.836 1 98.31 82 VAL A N 1
ATOM 621 C CA . VAL A 1 82 ? -10.805 15.461 9.305 1 98.31 82 VAL A CA 1
ATOM 622 C C . VAL A 1 82 ? -11.523 14.156 8.969 1 98.31 82 VAL A C 1
ATOM 624 O O . VAL A 1 82 ? -12.242 13.602 9.812 1 98.31 82 VAL A O 1
ATOM 627 N N . THR A 1 83 ? -11.438 13.727 7.703 1 96.5 83 THR A N 1
ATOM 628 C CA . THR A 1 83 ? -11.867 12.391 7.297 1 96.5 83 THR A CA 1
ATOM 629 C C . THR A 1 83 ? -10.664 11.531 6.93 1 96.5 83 THR A C 1
ATOM 631 O O . THR A 1 83 ? -9.656 12.039 6.422 1 96.5 83 THR A O 1
ATOM 634 N N . GLU A 1 84 ? -10.711 10.258 7.316 1 93.88 84 GLU A N 1
ATOM 635 C CA . GLU A 1 84 ? -9.539 9.43 7.031 1 93.88 84 GLU A CA 1
ATOM 636 C C . GLU A 1 84 ? -9.945 8.062 6.5 1 93.88 84 GLU A C 1
ATOM 638 O O . GLU A 1 84 ? -11.062 7.602 6.746 1 93.88 84 GLU A O 1
ATOM 643 N N . ILE A 1 85 ? -9.094 7.477 5.656 1 86.75 85 ILE A N 1
ATOM 644 C CA . ILE A 1 85 ? -9.148 6.086 5.219 1 86.75 85 ILE A CA 1
ATOM 645 C C . ILE A 1 85 ? -7.855 5.375 5.59 1 86.75 85 ILE A C 1
ATOM 647 O O . ILE A 1 85 ? -6.766 5.934 5.438 1 86.75 85 ILE A O 1
ATOM 651 N N . TRP A 1 86 ? -8.008 4.18 6.133 1 85.75 86 TRP A N 1
ATOM 652 C CA . TRP A 1 86 ? -6.863 3.355 6.504 1 85.75 86 TRP A CA 1
ATOM 653 C C . TRP A 1 86 ? -6.676 2.207 5.52 1 85.75 86 TRP A C 1
ATOM 655 O O . TRP A 1 86 ? -7.645 1.562 5.117 1 85.75 86 TRP A O 1
ATOM 665 N N . THR A 1 87 ? -5.355 2.105 5.055 1 78.38 87 THR A N 1
ATOM 666 C CA . THR A 1 87 ? -5.027 0.983 4.18 1 78.38 87 THR A CA 1
ATOM 667 C C . THR A 1 87 ? -3.744 0.299 4.637 1 78.38 87 THR A C 1
ATOM 669 O O . THR A 1 87 ? -2.934 0.897 5.348 1 78.38 87 THR A O 1
ATOM 672 N N . ALA A 1 88 ? -3.572 -0.911 4.406 1 72.88 88 ALA A N 1
ATOM 673 C CA . ALA A 1 88 ? -2.295 -1.595 4.598 1 72.88 88 ALA A CA 1
ATOM 674 C C . ALA A 1 88 ? -1.221 -1.019 3.68 1 72.88 88 ALA A C 1
ATOM 676 O O . ALA A 1 88 ? -1.51 -0.625 2.547 1 72.88 88 ALA A O 1
ATOM 677 N N . VAL A 1 89 ? -0.091 -0.629 4.453 1 67.56 89 VAL A N 1
ATOM 678 C CA . VAL A 1 89 ? 1.038 -0.266 3.604 1 67.56 89 VAL A CA 1
ATOM 679 C C . VAL A 1 89 ? 1.537 -1.498 2.852 1 67.56 89 VAL A C 1
ATOM 681 O O . VAL A 1 89 ? 1.735 -2.559 3.449 1 67.56 89 VAL A O 1
ATOM 684 N N . GLY A 1 90 ? 1.304 -1.698 1.765 1 59.75 90 GLY A N 1
ATOM 685 C CA . GLY A 1 90 ? 1.945 -2.789 1.048 1 59.75 90 GLY A CA 1
ATOM 686 C C . GLY A 1 90 ? 3.445 -2.85 1.271 1 59.75 90 GLY A C 1
ATOM 687 O O . GLY A 1 90 ? 4.207 -2.16 0.588 1 59.75 90 GLY A O 1
ATOM 688 N N . ALA A 1 91 ? 3.881 -2.887 2.598 1 53.72 91 ALA A N 1
ATOM 689 C CA . ALA A 1 91 ? 5.312 -2.914 2.891 1 53.72 91 ALA A CA 1
ATOM 690 C C . ALA A 1 91 ? 6.082 -3.631 1.786 1 53.72 91 ALA A C 1
ATOM 692 O O . ALA A 1 91 ? 7.316 -3.662 1.803 1 53.72 91 ALA A O 1
ATOM 693 N N . GLY A 1 92 ? 5.73 -3.389 0.773 1 63.47 92 GLY A N 1
ATOM 694 C CA . GLY A 1 92 ? 6.465 -4.191 -0.194 1 63.47 92 GLY A CA 1
ATOM 695 C C . GLY A 1 92 ? 6.902 -5.535 0.355 1 63.47 92 GLY A C 1
ATOM 696 O O . GLY A 1 92 ? 6.602 -5.871 1.502 1 63.47 92 GLY A O 1
ATOM 697 N N . TYR A 1 93 ? 7.207 -6.434 -0.335 1 72.88 93 TYR A N 1
ATOM 698 C CA . TYR A 1 93 ? 7.711 -7.762 -0.01 1 72.88 93 TYR A CA 1
ATOM 699 C C . TYR A 1 93 ? 9.18 -7.898 -0.405 1 72.88 93 TYR A C 1
ATOM 701 O O . TYR A 1 93 ? 9.594 -7.398 -1.453 1 72.88 93 TY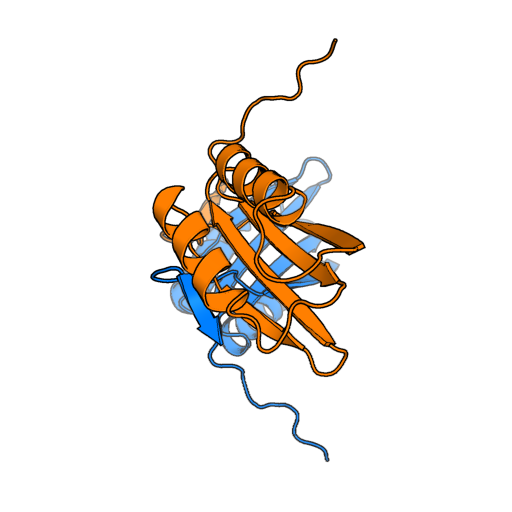R A O 1
ATOM 709 N N . PRO A 1 94 ? 10.078 -8.344 0.606 1 73 94 PRO A N 1
ATOM 710 C CA . PRO A 1 94 ? 11.492 -8.516 0.26 1 73 94 PRO A CA 1
ATOM 711 C C . PRO A 1 94 ? 11.703 -9.469 -0.916 1 73 94 PRO A C 1
ATOM 713 O O . PRO A 1 94 ? 12.781 -9.492 -1.504 1 73 94 PRO A O 1
ATOM 716 N N . GLY A 1 95 ? 10.859 -10.219 -1.345 1 86.88 95 GLY A N 1
ATOM 717 C CA . GLY A 1 95 ? 10.797 -11.211 -2.404 1 86.88 95 GLY A CA 1
ATOM 718 C C . GLY A 1 95 ? 9.391 -11.719 -2.668 1 86.88 95 GLY A C 1
ATOM 719 O O . GLY A 1 95 ? 8.422 -10.977 -2.539 1 86.88 95 GLY A O 1
ATOM 720 N N . PHE A 1 96 ? 9.359 -12.922 -3.191 1 93.56 96 PHE A N 1
ATOM 721 C CA . PHE A 1 96 ? 8.062 -13.562 -3.371 1 93.56 96 PHE A CA 1
ATOM 722 C C . PHE A 1 96 ? 7.949 -14.805 -2.498 1 93.56 96 PHE A C 1
ATOM 724 O O . PHE A 1 96 ? 8.656 -15.797 -2.721 1 93.56 96 PHE A O 1
ATOM 731 N N . GLU A 1 97 ? 7.109 -14.812 -1.515 1 91.31 97 GLU A N 1
ATOM 732 C CA . GLU A 1 97 ? 7.07 -15.859 -0.498 1 91.31 97 GLU A CA 1
ATOM 733 C C . GLU A 1 97 ? 5.926 -16.844 -0.754 1 91.31 97 GLU A C 1
ATOM 735 O O . GLU A 1 97 ? 4.945 -16.484 -1.418 1 91.31 97 GLU A O 1
ATOM 740 N N . ILE A 1 98 ? 6.125 -18.094 -0.256 1 92.44 98 ILE A N 1
ATOM 741 C CA . ILE A 1 98 ? 5.047 -19.078 -0.157 1 92.44 98 ILE A CA 1
ATOM 742 C C . ILE A 1 98 ? 4.516 -19.109 1.274 1 92.44 98 ILE A C 1
ATOM 744 O O . ILE A 1 98 ? 5.297 -19.188 2.229 1 92.44 98 ILE A O 1
ATOM 748 N N . ARG A 1 99 ? 3.248 -18.938 1.423 1 87.56 99 ARG A N 1
ATOM 749 C CA . ARG A 1 99 ? 2.625 -18.953 2.742 1 87.56 99 ARG A CA 1
ATOM 750 C C . ARG A 1 99 ? 1.583 -20.062 2.838 1 87.56 99 ARG A C 1
ATOM 752 O O . ARG A 1 99 ? 0.973 -20.438 1.835 1 87.56 99 ARG A O 1
ATOM 759 N N . MET B 1 1 ? -8.742 7.746 -28.891 1 25.36 1 MET B N 1
ATOM 760 C CA . MET B 1 1 ? -8.023 6.621 -28.297 1 25.36 1 MET B CA 1
ATOM 761 C C . MET B 1 1 ? -7.188 7.074 -27.109 1 25.36 1 MET B C 1
ATOM 763 O O . MET B 1 1 ? -6.148 7.715 -27.281 1 25.36 1 MET B O 1
ATOM 767 N N . HIS B 1 2 ? -7.672 7.828 -26.172 1 31.81 2 HIS B N 1
ATOM 768 C CA . HIS B 1 2 ? -7.062 8.562 -25.062 1 31.81 2 HIS B CA 1
ATOM 769 C C . HIS B 1 2 ? -6.16 7.66 -24.234 1 31.81 2 HIS B C 1
ATOM 771 O O . HIS B 1 2 ? -6.629 6.68 -23.641 1 31.81 2 HIS B O 1
ATOM 777 N N . GLY B 1 3 ? -5.016 7.203 -24.812 1 29.31 3 GLY B N 1
ATOM 778 C CA . GLY B 1 3 ? -3.955 6.324 -24.344 1 29.31 3 GLY B CA 1
ATOM 779 C C . GLY B 1 3 ? -3.527 6.605 -22.922 1 29.31 3 GLY B C 1
ATOM 780 O O . GLY B 1 3 ? -2.721 7.504 -22.672 1 29.31 3 GLY B O 1
ATOM 781 N N . ARG B 1 4 ? -4.336 6.703 -22.016 1 34.66 4 ARG B N 1
ATOM 782 C CA . ARG B 1 4 ? -4.234 6.793 -20.562 1 34.66 4 ARG B CA 1
ATOM 783 C C . ARG B 1 4 ? -3.064 5.961 -20.047 1 34.66 4 ARG B C 1
ATOM 785 O O . ARG B 1 4 ? -2.971 5.695 -18.844 1 34.66 4 ARG B O 1
ATOM 792 N N . GLU B 1 5 ? -2.391 5.211 -20.984 1 35.69 5 GLU B N 1
ATOM 793 C CA . GLU B 1 5 ? -1.358 4.223 -20.688 1 35.69 5 GLU B CA 1
ATOM 794 C C . GLU B 1 5 ? -0.168 4.863 -19.984 1 35.69 5 GLU B C 1
ATOM 796 O O . GLU B 1 5 ? 0.969 4.414 -20.141 1 35.69 5 GLU B O 1
ATOM 801 N N . ALA B 1 6 ? -0.221 6.07 -19.672 1 40.25 6 ALA B N 1
ATOM 802 C CA . ALA B 1 6 ? 0.979 6.523 -18.984 1 40.25 6 ALA B CA 1
ATOM 803 C C . ALA B 1 6 ? 1.369 5.551 -17.875 1 40.25 6 ALA B C 1
ATOM 805 O O . ALA B 1 6 ? 0.588 5.305 -16.953 1 40.25 6 ALA B O 1
ATOM 806 N N . HIS B 1 7 ? 1.96 4.367 -18.219 1 47.62 7 HIS B N 1
ATOM 807 C CA . HIS B 1 7 ? 2.52 3.361 -17.328 1 47.62 7 HIS B CA 1
ATOM 808 C C . HIS B 1 7 ? 3.113 4.008 -16.078 1 47.62 7 HIS B C 1
ATOM 810 O O . HIS B 1 7 ? 4.23 4.527 -16.125 1 47.62 7 HIS B O 1
ATOM 816 N N . SER B 1 8 ? 2.213 4.562 -15.289 1 59.97 8 SER B N 1
ATOM 817 C CA . SER B 1 8 ? 2.775 5.125 -14.062 1 59.97 8 SER B CA 1
ATOM 818 C C . SER B 1 8 ? 3.932 4.277 -13.547 1 59.97 8 SER B C 1
ATOM 820 O O . SER B 1 8 ? 3.881 3.047 -13.602 1 59.97 8 SER B O 1
ATOM 822 N N . GLU B 1 9 ? 5.102 4.715 -13.648 1 70.5 9 GLU B N 1
ATOM 823 C CA . GLU B 1 9 ? 6.328 4.105 -13.148 1 70.5 9 GLU B CA 1
ATOM 824 C C . GLU B 1 9 ? 6.199 3.756 -11.664 1 70.5 9 GLU B C 1
ATOM 826 O O . GLU B 1 9 ? 7.137 3.227 -11.062 1 70.5 9 GLU B O 1
ATOM 831 N N . GLU B 1 10 ? 4.93 3.914 -11.289 1 75.56 10 GLU B N 1
ATOM 832 C CA . GLU B 1 10 ? 4.77 3.617 -9.867 1 75.56 10 GLU B CA 1
ATOM 833 C C . GLU B 1 10 ? 4.379 2.158 -9.648 1 75.56 10 GLU B C 1
ATOM 835 O O . GLU B 1 10 ? 3.568 1.608 -10.398 1 75.56 10 GLU B O 1
ATOM 840 N N . PRO B 1 11 ? 5.031 1.63 -8.773 1 82.69 11 PRO B N 1
ATOM 841 C CA . PRO B 1 11 ? 4.656 0.243 -8.484 1 82.69 11 PRO B CA 1
ATOM 842 C C . PRO B 1 11 ? 3.191 0.097 -8.086 1 82.69 11 PRO B C 1
ATOM 844 O O . PRO B 1 11 ? 2.617 1.012 -7.488 1 82.69 11 PRO B O 1
ATOM 847 N N . VAL B 1 12 ? 2.678 -0.993 -8.492 1 85.31 12 VAL B N 1
ATOM 848 C CA . VAL B 1 12 ? 1.302 -1.323 -8.133 1 85.31 12 VAL B CA 1
ATOM 849 C C . VAL B 1 12 ? 1.259 -2.686 -7.445 1 85.31 12 VAL B C 1
ATOM 851 O O . VAL B 1 12 ? 2.246 -3.424 -7.457 1 85.31 12 VAL B O 1
ATOM 854 N N . ARG B 1 13 ? 0.184 -2.902 -6.73 1 87.75 13 ARG B N 1
ATOM 855 C CA . ARG B 1 13 ? -0.109 -4.207 -6.148 1 87.75 13 ARG B CA 1
ATOM 856 C C . ARG B 1 13 ? -1.326 -4.844 -6.812 1 87.75 13 ARG B C 1
ATOM 858 O O . ARG B 1 13 ? -2.354 -4.188 -6.992 1 87.75 13 ARG B O 1
ATOM 865 N N . VAL B 1 14 ? -1.177 -6.086 -7.254 1 92.19 14 VAL B N 1
ATOM 866 C CA . VAL B 1 14 ? -2.338 -6.879 -7.645 1 92.19 14 VAL B CA 1
ATOM 867 C C . VAL B 1 14 ? -2.574 -7.988 -6.625 1 92.19 14 VAL B C 1
ATOM 869 O O . VAL B 1 14 ? -1.627 -8.641 -6.176 1 92.19 14 VAL B O 1
ATOM 872 N N . THR B 1 15 ? -3.758 -8.086 -6.117 1 91 15 THR B N 1
ATOM 873 C CA . THR B 1 15 ? -4.227 -9.242 -5.359 1 91 15 THR B CA 1
ATOM 874 C C . THR B 1 15 ? -5.176 -10.086 -6.203 1 91 15 THR B C 1
ATOM 876 O O . THR B 1 15 ? -6.176 -9.586 -6.715 1 91 15 THR B O 1
ATOM 879 N N . ALA B 1 16 ? -4.883 -11.336 -6.363 1 97.12 16 ALA B N 1
ATOM 880 C CA . ALA B 1 16 ? -5.684 -12.258 -7.168 1 97.12 16 ALA B CA 1
ATOM 881 C C . ALA B 1 16 ? -6.133 -13.453 -6.34 1 97.12 16 ALA B C 1
ATOM 883 O O . ALA B 1 16 ? -5.41 -13.914 -5.453 1 97.12 16 ALA B O 1
ATOM 884 N N . TRP B 1 17 ? -7.266 -13.898 -6.566 1 96.69 17 TRP B N 1
ATOM 885 C CA . TRP B 1 17 ? -7.801 -15.148 -6.039 1 96.69 17 TRP B CA 1
ATOM 886 C C . TRP B 1 17 ? -8.023 -16.156 -7.16 1 96.69 17 TRP B C 1
ATOM 888 O O . TRP B 1 17 ? -8.844 -15.93 -8.055 1 96.69 17 TRP B O 1
ATOM 898 N N . VAL B 1 18 ? -7.332 -17.203 -7.094 1 98.5 18 VAL B N 1
ATOM 899 C CA . VAL B 1 18 ? -7.34 -18.25 -8.117 1 98.5 18 VAL B CA 1
ATOM 900 C C . VAL B 1 18 ? -8.219 -19.406 -7.656 1 98.5 18 VAL B C 1
ATOM 902 O O . VAL B 1 18 ? -8.047 -19.938 -6.551 1 98.5 18 VAL B O 1
ATOM 905 N N . ARG B 1 19 ? -9.094 -19.812 -8.492 1 98.44 19 ARG B N 1
ATOM 906 C CA . ARG B 1 19 ? -10.023 -20.906 -8.203 1 98.44 19 ARG B CA 1
ATOM 907 C C . ARG B 1 19 ? -9.742 -22.109 -9.102 1 98.44 19 ARG B C 1
ATOM 909 O O . ARG B 1 19 ? -9.297 -21.953 -10.234 1 98.44 19 ARG B O 1
ATOM 916 N N . GLY B 1 20 ? -10.148 -23.359 -8.586 1 98.5 20 GLY B N 1
ATOM 917 C CA . GLY B 1 20 ? -9.977 -24.625 -9.281 1 98.5 20 GLY B CA 1
ATOM 918 C C . GLY B 1 20 ? -9.289 -25.688 -8.438 1 98.5 20 GLY B C 1
ATOM 919 O O . GLY B 1 20 ? -9.406 -25.688 -7.215 1 98.5 20 GLY B O 1
ATOM 920 N N . LYS B 1 21 ? -8.805 -26.688 -9.109 1 98.56 21 LYS B N 1
ATOM 921 C CA . LYS B 1 21 ? -7.844 -27.578 -8.469 1 98.56 21 LYS B CA 1
ATOM 922 C C . LYS B 1 21 ? -6.457 -26.938 -8.406 1 98.56 21 LYS B C 1
ATOM 924 O O . LYS B 1 21 ? -5.613 -27.203 -9.266 1 98.56 21 LYS B O 1
ATOM 929 N N . VAL B 1 22 ? -6.242 -26.141 -7.32 1 98.81 22 VAL B N 1
ATOM 930 C CA . VAL B 1 22 ? -5.039 -25.312 -7.285 1 98.81 22 VAL B CA 1
ATOM 931 C C . VAL B 1 22 ? -4.312 -25.531 -5.957 1 98.81 22 VAL B C 1
ATOM 933 O O . VAL B 1 22 ? -3.33 -24.844 -5.668 1 98.81 22 VAL B O 1
ATOM 936 N N . GLN B 1 23 ? -4.867 -26.312 -5.082 1 98.25 23 GLN B N 1
ATOM 937 C CA . GLN B 1 23 ? -4.16 -26.688 -3.861 1 98.25 23 GLN B CA 1
ATOM 938 C C . GLN B 1 23 ? -3.635 -28.125 -3.947 1 98.25 23 GLN B C 1
ATOM 940 O O . GLN B 1 23 ? -4.219 -28.969 -4.629 1 98.25 23 GLN B O 1
ATOM 945 N N . GLN B 1 24 ? -2.457 -28.266 -3.248 1 97.75 24 GLN B N 1
ATOM 946 C CA . GLN B 1 24 ? -1.787 -29.562 -3.176 1 97.75 24 GLN B CA 1
ATOM 947 C C . GLN B 1 24 ? -1.316 -30.016 -4.555 1 97.75 24 GLN B C 1
ATOM 949 O O . GLN B 1 24 ? -1.238 -31.203 -4.828 1 97.75 24 GLN B O 1
ATOM 954 N N . VAL B 1 25 ? -0.996 -29.094 -5.418 1 98.62 25 VAL B N 1
ATOM 955 C CA . VAL B 1 25 ? -0.549 -29.438 -6.766 1 98.62 25 VAL B CA 1
ATOM 956 C C . VAL B 1 25 ? 0.733 -28.672 -7.094 1 98.62 25 VAL B C 1
ATOM 958 O O . VAL B 1 25 ? 1.223 -28.734 -8.227 1 98.62 25 VAL B O 1
ATOM 961 N N . GLY B 1 26 ? 1.281 -28 -6.219 1 98.25 26 GLY B N 1
ATOM 962 C CA . GLY B 1 26 ? 2.502 -27.25 -6.469 1 98.25 26 GLY B CA 1
ATOM 963 C C . GLY B 1 26 ? 2.246 -25.859 -7.008 1 98.25 26 GLY B C 1
ATOM 964 O O . GLY B 1 26 ? 3.141 -25.234 -7.582 1 98.25 26 GLY B O 1
ATOM 965 N N . PHE B 1 27 ? 1.005 -25.328 -6.828 1 98.56 27 PHE B N 1
ATOM 966 C CA . PHE B 1 27 ? 0.582 -24.078 -7.449 1 98.56 27 PHE B CA 1
ATOM 967 C C . PHE B 1 27 ? 1.356 -22.906 -6.871 1 98.56 27 PHE B C 1
ATOM 969 O O . PHE B 1 27 ? 1.793 -22.016 -7.613 1 98.56 27 PHE B O 1
ATOM 976 N N . ARG B 1 28 ? 1.562 -22.922 -5.527 1 98.5 28 ARG B N 1
ATOM 977 C CA . ARG B 1 28 ? 2.262 -21.812 -4.895 1 98.5 28 ARG B CA 1
ATOM 978 C C . ARG B 1 28 ? 3.725 -21.766 -5.324 1 98.5 28 ARG B C 1
ATOM 980 O O . ARG B 1 28 ? 4.281 -20.688 -5.547 1 98.5 28 ARG B O 1
ATOM 987 N N . TRP B 1 29 ? 4.336 -22.891 -5.473 1 97.69 29 TRP B N 1
ATOM 988 C CA . TRP B 1 29 ? 5.723 -22.969 -5.918 1 97.69 29 TRP B CA 1
ATOM 989 C C . TRP B 1 29 ? 5.859 -22.484 -7.355 1 97.69 29 TRP B C 1
ATOM 991 O O . TRP B 1 29 ? 6.758 -21.688 -7.668 1 97.69 29 TRP B O 1
ATOM 1001 N N . TRP B 1 30 ? 4.957 -22.969 -8.141 1 98.44 30 TRP B N 1
ATOM 1002 C CA . TRP B 1 30 ? 4.945 -22.562 -9.539 1 98.44 30 TRP B CA 1
ATOM 1003 C C . TRP B 1 30 ? 4.77 -21.047 -9.664 1 98.44 30 TRP B C 1
ATOM 1005 O O . TRP B 1 30 ? 5.512 -20.391 -10.398 1 98.44 30 TRP B O 1
ATOM 1015 N N . THR B 1 31 ? 3.816 -20.453 -8.914 1 98.69 31 THR B N 1
ATOM 1016 C CA . THR B 1 31 ? 3.537 -19.031 -8.938 1 98.69 31 THR B CA 1
ATOM 1017 C C . THR B 1 31 ? 4.762 -18.234 -8.5 1 98.69 31 THR B C 1
ATOM 1019 O O . THR B 1 31 ? 5.105 -17.219 -9.109 1 98.69 31 THR B O 1
ATOM 1022 N N . ARG B 1 32 ? 5.352 -18.719 -7.438 1 97.31 32 ARG B N 1
ATOM 1023 C CA . ARG B 1 32 ? 6.555 -18.047 -6.961 1 97.31 32 ARG B CA 1
ATOM 1024 C C . ARG B 1 32 ? 7.629 -18.016 -8.039 1 97.31 32 ARG B C 1
ATOM 1026 O O . ARG B 1 32 ? 8.258 -16.984 -8.273 1 97.31 32 ARG B O 1
ATOM 1033 N N . ALA B 1 33 ? 7.816 -19.125 -8.664 1 98 33 ALA B N 1
ATOM 1034 C CA . ALA B 1 33 ? 8.828 -19.203 -9.711 1 98 33 ALA B CA 1
ATOM 1035 C C . ALA B 1 33 ? 8.539 -18.203 -10.828 1 98 33 ALA B C 1
ATOM 1037 O O . ALA B 1 33 ? 9.438 -17.484 -11.281 1 98 33 ALA B O 1
ATOM 1038 N N . ARG B 1 34 ? 7.32 -18.141 -11.305 1 98.31 34 ARG B N 1
ATOM 1039 C CA . ARG B 1 34 ? 6.949 -17.219 -12.375 1 98.31 34 ARG B CA 1
ATOM 1040 C C . ARG B 1 34 ? 7.129 -15.766 -11.93 1 98.31 34 ARG B C 1
ATOM 1042 O O . ARG B 1 34 ? 7.66 -14.945 -12.672 1 98.31 34 ARG B O 1
ATOM 1049 N N . ALA B 1 35 ? 6.641 -15.484 -10.664 1 98.06 35 ALA B N 1
ATOM 1050 C CA . ALA B 1 35 ? 6.715 -14.117 -10.141 1 98.06 35 ALA B CA 1
ATOM 1051 C C . ALA B 1 35 ? 8.164 -13.648 -10.039 1 98.06 35 ALA B C 1
ATOM 1053 O O . ALA B 1 35 ? 8.484 -12.516 -10.398 1 98.06 35 ALA B O 1
ATOM 1054 N N . LEU B 1 36 ? 9.016 -14.484 -9.547 1 95.69 36 LEU B N 1
ATOM 1055 C CA . LEU B 1 36 ? 10.43 -14.141 -9.406 1 95.69 36 LEU B CA 1
ATOM 1056 C C . LEU B 1 36 ? 11.086 -13.938 -10.766 1 95.69 36 LEU B C 1
ATOM 1058 O O . LEU B 1 36 ? 11.883 -13.016 -10.945 1 95.69 36 LEU B O 1
ATOM 1062 N N . GLU B 1 37 ? 10.695 -14.789 -11.75 1 97.31 37 GLU B N 1
ATOM 1063 C CA . GLU B 1 37 ? 11.203 -14.625 -13.109 1 97.31 37 GLU B CA 1
ATOM 1064 C C . GLU B 1 37 ? 10.82 -13.266 -13.68 1 97.31 37 GLU B C 1
ATOM 1066 O O . GLU B 1 37 ? 11.609 -12.648 -14.406 1 97.31 37 GLU B O 1
ATOM 1071 N N . ILE B 1 38 ? 9.695 -12.789 -13.398 1 97.31 38 ILE B N 1
ATOM 1072 C CA . ILE B 1 38 ? 9.164 -11.539 -13.93 1 97.31 38 ILE B CA 1
ATOM 1073 C C . ILE B 1 38 ? 9.766 -10.359 -13.172 1 97.31 38 ILE B C 1
ATOM 1075 O O . ILE B 1 38 ? 9.844 -9.25 -13.703 1 97.31 38 ILE B O 1
ATOM 1079 N N . GLY B 1 39 ? 10.148 -10.586 -11.883 1 95.56 39 GLY B N 1
ATOM 1080 C CA . GLY B 1 39 ? 10.711 -9.531 -11.055 1 95.56 39 GLY B CA 1
ATOM 1081 C C . GLY B 1 39 ? 9.711 -8.961 -10.062 1 95.56 39 GLY B C 1
ATOM 1082 O O . GLY B 1 39 ? 9.812 -7.789 -9.68 1 95.56 39 GLY B O 1
ATOM 1083 N N . LEU B 1 40 ? 8.758 -9.75 -9.656 1 94.75 40 LEU B N 1
ATOM 1084 C CA . LEU B 1 40 ? 7.719 -9.297 -8.75 1 94.75 40 LEU B CA 1
ATOM 1085 C C . LEU B 1 40 ? 8.023 -9.727 -7.316 1 94.75 40 LEU B C 1
ATOM 1087 O O . LEU B 1 40 ? 8.727 -10.711 -7.094 1 94.75 40 LEU B O 1
ATOM 1091 N N . THR B 1 41 ? 7.527 -8.953 -6.367 1 92.5 41 THR B N 1
ATOM 1092 C CA . THR B 1 41 ? 7.535 -9.328 -4.953 1 92.5 41 THR B CA 1
ATOM 1093 C C . THR B 1 41 ? 6.117 -9.617 -4.465 1 92.5 41 THR B C 1
ATOM 1095 O O . THR B 1 41 ? 5.141 -9.273 -5.137 1 92.5 41 THR B O 1
ATOM 1098 N N . GLY B 1 42 ? 5.977 -10.375 -3.383 1 92.44 42 GLY B N 1
ATOM 1099 C CA . GLY B 1 42 ? 4.664 -10.703 -2.848 1 92.44 42 GLY B CA 1
ATOM 1100 C C . GLY B 1 42 ? 4.594 -12.102 -2.268 1 92.44 42 GLY B C 1
ATOM 1101 O O . GLY B 1 42 ? 5.527 -12.555 -1.598 1 92.44 42 GLY B O 1
ATOM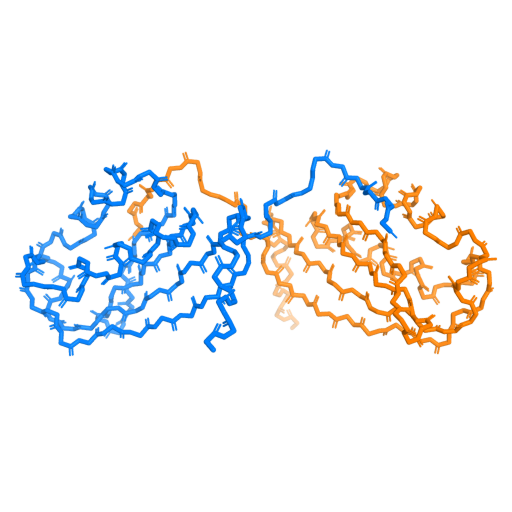 1102 N N . TYR B 1 43 ? 3.467 -12.727 -2.467 1 92.56 43 TYR B N 1
ATOM 1103 C CA . TYR B 1 43 ? 3.34 -14.086 -1.938 1 92.56 43 TYR B CA 1
ATOM 1104 C C . TYR B 1 43 ? 2.16 -14.805 -2.57 1 92.56 43 TYR B C 1
ATOM 1106 O O . TYR B 1 43 ? 1.3 -14.18 -3.195 1 92.56 43 TYR B O 1
ATOM 1114 N N . ALA B 1 44 ? 2.188 -16.094 -2.473 1 97.44 44 ALA B N 1
ATOM 1115 C CA . ALA B 1 44 ? 1.059 -16.984 -2.734 1 97.44 44 ALA B CA 1
ATOM 1116 C C . ALA B 1 44 ? 0.67 -17.75 -1.479 1 97.44 44 ALA B C 1
ATOM 1118 O O . ALA B 1 44 ? 1.537 -18.234 -0.747 1 97.44 44 ALA B O 1
ATOM 1119 N N . SER B 1 45 ? -0.655 -17.844 -1.278 1 95.75 45 SER B N 1
ATOM 1120 C CA . SER B 1 45 ? -1.117 -18.5 -0.055 1 95.75 45 SER B CA 1
ATOM 1121 C C . SER B 1 45 ? -2.389 -19.297 -0.303 1 95.75 45 SER B C 1
ATOM 1123 O O . SER B 1 45 ? -3.273 -18.859 -1.04 1 95.75 45 SER B O 1
ATOM 1125 N N . ASN B 1 46 ? -2.461 -20.422 0.397 1 96.5 46 ASN B N 1
ATOM 1126 C CA . ASN B 1 46 ? -3.707 -21.188 0.38 1 96.5 46 ASN B CA 1
ATOM 1127 C C . ASN B 1 46 ? -4.77 -20.531 1.265 1 96.5 46 ASN B C 1
ATOM 1129 O O . ASN B 1 46 ? -4.469 -20.078 2.367 1 96.5 46 ASN B O 1
ATOM 1133 N N . LEU B 1 47 ? -5.949 -20.547 0.738 1 91.12 47 LEU B N 1
ATOM 1134 C CA . LEU B 1 47 ? -7.09 -20.078 1.521 1 91.12 47 LEU B CA 1
ATOM 1135 C C . LEU B 1 47 ? -7.938 -21.25 1.999 1 91.12 47 LEU B C 1
ATOM 1137 O O . LEU B 1 47 ? -7.945 -22.312 1.373 1 91.12 47 LEU B O 1
ATOM 1141 N N . GLY B 1 48 ? -8.625 -21.062 3.041 1 93.88 48 GLY B N 1
ATOM 1142 C CA . GLY B 1 48 ? -9.43 -22.109 3.629 1 93.88 48 GLY B CA 1
ATOM 1143 C C . GLY B 1 48 ? -10.555 -22.578 2.725 1 93.88 48 GLY B C 1
ATOM 1144 O O . GLY B 1 48 ? -11.07 -23.688 2.885 1 93.88 48 GLY B O 1
ATOM 1145 N N . ASP B 1 49 ? -10.852 -21.781 1.728 1 94.44 49 ASP B N 1
ATOM 1146 C CA . ASP B 1 49 ? -11.969 -22.109 0.849 1 94.44 49 ASP B CA 1
ATOM 1147 C C . ASP B 1 49 ? -11.484 -22.797 -0.422 1 94.44 49 ASP B C 1
ATOM 1149 O O . ASP B 1 49 ? -12.234 -22.922 -1.394 1 94.44 49 ASP B O 1
ATOM 1153 N N . GLY B 1 50 ? -10.234 -23.219 -0.467 1 97.12 50 GLY B N 1
ATOM 1154 C CA . GLY B 1 50 ? -9.703 -23.984 -1.582 1 97.12 50 GLY B CA 1
ATOM 1155 C C . GLY B 1 50 ? -9.039 -23.125 -2.639 1 97.12 50 GLY B C 1
ATOM 1156 O O . GLY B 1 50 ? -8.375 -23.641 -3.539 1 97.12 50 GLY B O 1
ATOM 1157 N N . ARG B 1 51 ? -9.156 -21.875 -2.498 1 97.25 51 ARG B N 1
ATOM 1158 C CA . ARG B 1 51 ? -8.508 -20.969 -3.445 1 97.25 51 ARG B CA 1
ATOM 1159 C C . ARG B 1 51 ? -7.047 -20.75 -3.076 1 97.25 51 ARG B C 1
ATOM 1161 O O . ARG B 1 51 ? -6.617 -21.109 -1.979 1 97.25 51 ARG B O 1
ATOM 1168 N N . VAL B 1 52 ? -6.359 -20.25 -3.977 1 98.06 52 VAL B N 1
ATOM 1169 C CA . VAL B 1 52 ? -5.039 -19.672 -3.727 1 98.06 52 VAL B CA 1
ATOM 1170 C C . VAL B 1 52 ? -5.086 -18.156 -3.904 1 98.06 52 VAL B C 1
ATOM 1172 O O . VAL B 1 52 ? -5.625 -17.672 -4.895 1 98.06 52 VAL B O 1
ATOM 1175 N N . GLN B 1 53 ? -4.688 -17.453 -2.908 1 96.44 53 GLN B N 1
ATOM 1176 C CA . GLN B 1 53 ? -4.492 -16.016 -3.029 1 96.44 53 GLN B CA 1
ATOM 1177 C C . GLN B 1 53 ? -3.08 -15.695 -3.506 1 96.44 53 GLN B C 1
ATOM 1179 O O . GLN B 1 53 ? -2.105 -16.266 -3.018 1 96.44 53 GLN B O 1
ATOM 1184 N N . VAL B 1 54 ? -2.941 -14.805 -4.461 1 97.62 54 VAL B N 1
ATOM 1185 C CA . VAL B 1 54 ? -1.672 -14.289 -4.957 1 97.62 54 VAL B CA 1
ATOM 1186 C C . VAL B 1 54 ? -1.625 -12.773 -4.777 1 97.62 54 VAL B C 1
ATOM 1188 O O . VAL B 1 54 ? -2.521 -12.055 -5.23 1 97.62 54 VAL B O 1
ATOM 1191 N N . VAL B 1 55 ? -0.657 -12.305 -4.059 1 93 55 VAL B N 1
ATOM 1192 C CA . VAL B 1 55 ? -0.336 -10.891 -3.961 1 93 55 VAL B CA 1
ATOM 1193 C C . VAL B 1 55 ? 1 -10.609 -4.645 1 93 55 VAL B C 1
ATOM 1195 O O . VAL B 1 55 ? 2.004 -11.258 -4.348 1 93 55 VAL B O 1
ATOM 1198 N N . ALA B 1 56 ? 0.949 -9.672 -5.59 1 94.44 56 ALA B N 1
ATOM 1199 C CA . ALA B 1 56 ? 2.164 -9.328 -6.328 1 94.44 56 ALA B CA 1
ATOM 1200 C C . ALA B 1 56 ? 2.33 -7.816 -6.434 1 94.44 56 ALA B C 1
ATOM 1202 O O . ALA B 1 56 ? 1.356 -7.094 -6.652 1 94.44 56 ALA B O 1
ATOM 1203 N N . GLU B 1 57 ? 3.51 -7.359 -6.285 1 90.5 57 GLU B N 1
ATOM 1204 C CA . GLU B 1 57 ? 3.865 -5.949 -6.414 1 90.5 57 GLU B CA 1
ATOM 1205 C C . GLU B 1 57 ? 4.953 -5.746 -7.465 1 90.5 57 GLU B C 1
ATOM 1207 O O . GLU B 1 57 ? 5.898 -6.535 -7.547 1 90.5 57 GLU B O 1
ATOM 1212 N N . GLY B 1 58 ? 4.867 -4.746 -8.234 1 89.69 58 GLY B N 1
ATOM 1213 C CA . GLY B 1 58 ? 5.789 -4.355 -9.281 1 89.69 58 GLY B CA 1
ATOM 1214 C C . GLY B 1 58 ? 5.176 -3.406 -10.297 1 89.69 58 GLY B C 1
ATOM 1215 O O . GLY B 1 58 ? 4.18 -2.74 -10 1 89.69 58 GLY B O 1
ATOM 1216 N N . GLN B 1 59 ? 5.812 -3.305 -11.367 1 90.12 59 GLN B N 1
ATOM 1217 C CA . GLN B 1 59 ? 5.234 -2.502 -12.438 1 90.12 59 GLN B CA 1
ATOM 1218 C C . GLN B 1 59 ? 3.951 -3.135 -12.969 1 90.12 59 GLN B C 1
ATOM 1220 O O . GLN B 1 59 ? 3.822 -4.359 -12.992 1 90.12 59 GLN B O 1
ATOM 1225 N N . ALA B 1 60 ? 3.072 -2.316 -13.359 1 92.5 60 ALA B N 1
ATOM 1226 C CA . ALA B 1 60 ? 1.759 -2.775 -13.805 1 92.5 60 ALA B CA 1
ATOM 1227 C C . ALA B 1 60 ? 1.889 -3.844 -14.891 1 92.5 60 ALA B C 1
ATOM 1229 O O . ALA B 1 60 ? 1.191 -4.859 -14.852 1 92.5 60 ALA B O 1
ATOM 1230 N N . ALA B 1 61 ? 2.748 -3.672 -15.812 1 96 61 ALA B N 1
ATOM 1231 C CA . ALA B 1 61 ? 2.926 -4.613 -16.906 1 96 61 ALA B CA 1
ATOM 1232 C C . ALA B 1 61 ? 3.404 -5.969 -16.406 1 96 61 ALA B C 1
ATOM 1234 O O . ALA B 1 61 ? 3.014 -7.012 -16.938 1 96 61 ALA B O 1
ATOM 1235 N N . ASP B 1 62 ? 4.281 -5.953 -15.461 1 96.44 62 ASP B N 1
ATOM 1236 C CA . ASP B 1 62 ? 4.797 -7.184 -14.867 1 96.44 62 ASP B CA 1
ATOM 1237 C C . ASP B 1 62 ? 3.695 -7.938 -14.117 1 96.44 62 ASP B C 1
ATOM 1239 O O . ASP B 1 62 ? 3.6 -9.164 -14.211 1 96.44 62 ASP B O 1
ATOM 1243 N N . CYS B 1 63 ? 2.891 -7.164 -13.406 1 96.94 63 CYS B N 1
ATOM 1244 C CA . CYS B 1 63 ? 1.763 -7.777 -12.719 1 96.94 63 CYS B CA 1
ATOM 1245 C C . CYS B 1 63 ? 0.784 -8.398 -13.711 1 96.94 63 CYS B C 1
ATOM 1247 O O . CYS B 1 63 ? 0.251 -9.477 -13.469 1 96.94 63 CYS B O 1
ATOM 1249 N N . GLU B 1 64 ? 0.575 -7.711 -14.805 1 97.31 64 GLU B N 1
ATOM 1250 C CA . GLU B 1 64 ? -0.298 -8.234 -15.859 1 97.31 64 GLU B CA 1
ATOM 1251 C C . GLU B 1 64 ? 0.254 -9.531 -16.438 1 97.31 64 GLU B C 1
ATOM 1253 O O . GLU B 1 64 ? -0.506 -10.453 -16.75 1 97.31 64 GLU B O 1
ATOM 1258 N N . GLN B 1 65 ? 1.47 -9.57 -16.594 1 98.06 65 GLN B N 1
ATOM 1259 C CA . GLN B 1 65 ? 2.098 -10.789 -17.094 1 98.06 65 GLN B CA 1
ATOM 1260 C C . GLN B 1 65 ? 1.836 -11.969 -16.156 1 98.06 65 GLN B C 1
ATOM 1262 O O . GLN B 1 65 ? 1.512 -13.062 -16.609 1 98.06 65 GLN B O 1
ATOM 1267 N N . LEU B 1 66 ? 1.965 -11.719 -14.875 1 98.56 66 LEU B N 1
ATOM 1268 C CA . LEU B 1 66 ? 1.689 -12.797 -13.922 1 98.56 66 LEU B CA 1
ATOM 1269 C C . LEU B 1 66 ? 0.232 -13.234 -14.008 1 98.56 66 LEU B C 1
ATOM 1271 O O . LEU B 1 66 ? -0.061 -14.43 -14.016 1 98.56 66 LEU B O 1
ATOM 1275 N N . LEU B 1 67 ? -0.629 -12.297 -14.141 1 98.62 67 LEU B N 1
ATOM 1276 C CA . LEU B 1 67 ? -2.051 -12.617 -14.234 1 98.62 67 LEU B CA 1
ATOM 1277 C C . LEU B 1 67 ? -2.342 -13.461 -15.469 1 98.62 67 LEU B C 1
ATOM 1279 O O . LEU B 1 67 ? -3.148 -14.391 -15.406 1 98.62 67 LEU B O 1
ATOM 1283 N N . ALA B 1 68 ? -1.679 -13.109 -16.531 1 98.44 68 ALA B N 1
ATOM 1284 C CA . ALA B 1 68 ? -1.854 -13.883 -17.75 1 98.44 68 ALA B CA 1
ATOM 1285 C C . ALA B 1 68 ? -1.406 -15.328 -17.562 1 98.44 68 ALA B C 1
ATOM 1287 O O . ALA B 1 68 ? -2.053 -16.266 -18.047 1 98.44 68 ALA B O 1
ATOM 1288 N N . LEU B 1 69 ? -0.353 -15.555 -16.906 1 98.56 69 LEU B N 1
ATOM 1289 C CA . LEU B 1 69 ? 0.131 -16.906 -16.625 1 98.56 69 LEU B CA 1
ATOM 1290 C C . LEU B 1 69 ? -0.862 -17.656 -15.758 1 98.56 69 LEU B C 1
ATOM 1292 O O . LEU B 1 69 ? -1.135 -18.844 -16 1 98.56 69 LEU B O 1
ATOM 1296 N N . LEU B 1 70 ? -1.413 -17.016 -14.719 1 98.62 70 LEU B N 1
ATOM 1297 C CA . LEU B 1 70 ? -2.371 -17.641 -13.812 1 98.62 70 LEU B CA 1
ATOM 1298 C C . LEU B 1 70 ? -3.629 -18.062 -14.562 1 98.62 70 LEU B C 1
ATOM 1300 O O . LEU B 1 70 ? -4.27 -19.04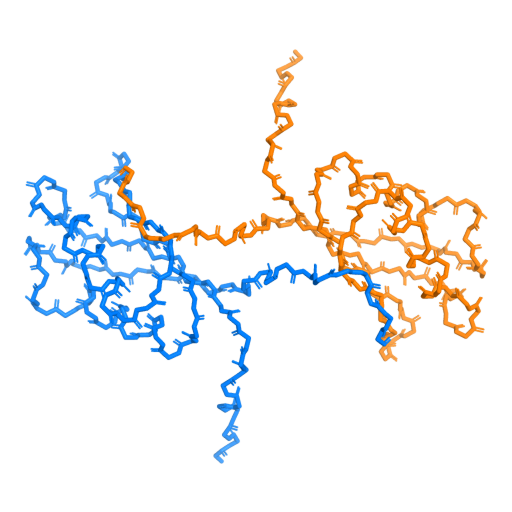7 -14.195 1 98.62 70 LEU B O 1
ATOM 1304 N N . ARG B 1 71 ? -3.93 -17.312 -15.586 1 98.19 71 ARG B N 1
ATOM 1305 C CA . ARG B 1 71 ? -5.137 -17.594 -16.359 1 98.19 71 ARG B CA 1
ATOM 1306 C C . ARG B 1 71 ? -4.855 -18.578 -17.484 1 98.19 71 ARG B C 1
ATOM 1308 O O . ARG B 1 71 ? -5.781 -19.078 -18.125 1 98.19 71 ARG B O 1
ATOM 1315 N N . GLY B 1 72 ? -3.617 -18.766 -17.75 1 97.12 72 GLY B N 1
ATOM 1316 C CA . GLY B 1 72 ? -3.215 -19.562 -18.891 1 97.12 72 GLY B CA 1
ATOM 1317 C C . GLY B 1 72 ? -3.264 -21.047 -18.625 1 97.12 72 GLY B C 1
ATOM 1318 O O . GLY B 1 72 ? -3.623 -21.484 -17.531 1 97.12 72 GLY B O 1
ATOM 1319 N N . PRO B 1 73 ? -2.848 -21.906 -19.656 1 96.44 73 PRO B N 1
ATOM 1320 C CA . PRO B 1 73 ? -2.996 -23.359 -19.594 1 96.44 73 PRO B CA 1
ATOM 1321 C C . PRO B 1 73 ? -1.824 -24.047 -18.891 1 96.44 73 PRO B C 1
ATOM 1323 O O . PRO B 1 73 ? -1.899 -25.234 -18.578 1 96.44 73 PRO B O 1
ATOM 1326 N N . ASP B 1 74 ? -0.821 -23.312 -18.594 1 97.12 74 ASP B N 1
ATOM 1327 C CA . ASP B 1 74 ? 0.416 -23.969 -18.172 1 97.12 74 ASP B CA 1
ATOM 1328 C C . ASP B 1 74 ? 0.488 -24.062 -16.641 1 97.12 74 ASP B C 1
ATOM 1330 O O . ASP B 1 74 ? 1.518 -24.453 -16.094 1 97.12 74 ASP B O 1
ATOM 1334 N N . THR B 1 75 ? -0.558 -23.688 -15.961 1 98.06 75 THR B N 1
ATOM 1335 C CA . THR B 1 75 ? -0.548 -23.75 -14.5 1 98.06 75 THR B CA 1
ATOM 1336 C C . THR B 1 75 ? -0.583 -25.203 -14.023 1 98.06 75 THR B C 1
ATOM 1338 O O . THR B 1 75 ? -1.141 -26.062 -14.695 1 98.06 75 THR B O 1
ATOM 1341 N N . PRO B 1 76 ? 0.02 -25.453 -12.844 1 98.12 76 PRO B N 1
ATOM 1342 C CA . PRO B 1 76 ? -0.297 -26.734 -12.211 1 98.12 76 PRO B CA 1
ATOM 1343 C C . PRO B 1 76 ? -1.781 -26.891 -11.883 1 98.12 76 PRO B C 1
ATOM 1345 O O . PRO B 1 76 ? -2.434 -25.906 -11.508 1 98.12 76 PRO B O 1
ATOM 1348 N N . GLY B 1 77 ? -2.268 -28.109 -11.875 1 98 77 GLY B N 1
ATOM 1349 C CA . GLY B 1 77 ? -3.682 -28.312 -11.609 1 98 77 GLY B CA 1
ATOM 1350 C C . GLY B 1 77 ? -4.582 -27.797 -12.719 1 98 77 GLY B C 1
ATOM 1351 O O . GLY B 1 77 ? -4.277 -27.984 -13.898 1 98 77 GLY B O 1
ATOM 1352 N N . ASN B 1 78 ? -5.73 -27.25 -12.297 1 98.31 78 ASN B N 1
ATOM 1353 C CA . ASN B 1 78 ? -6.727 -26.719 -13.227 1 98.31 78 ASN B CA 1
ATOM 1354 C C . ASN B 1 78 ? -7.379 -25.453 -12.695 1 98.31 78 ASN B C 1
ATOM 1356 O O . ASN B 1 78 ? -8.125 -25.5 -11.719 1 98.31 78 ASN B O 1
ATOM 1360 N N . VAL B 1 79 ? -7.062 -24.297 -13.344 1 98.62 79 VAL B N 1
ATOM 1361 C CA . VAL B 1 79 ? -7.625 -23.016 -12.953 1 98.62 79 VAL B CA 1
ATOM 1362 C C . VAL B 1 79 ? -8.969 -22.797 -13.648 1 98.62 79 VAL B C 1
ATOM 1364 O O . VAL B 1 79 ? -9.055 -22.875 -14.875 1 98.62 79 VAL B O 1
ATOM 1367 N N . THR B 1 80 ? -9.93 -22.562 -12.844 1 98.44 80 THR B N 1
ATOM 1368 C CA . THR B 1 80 ? -11.266 -22.359 -13.398 1 98.44 80 THR B CA 1
ATOM 1369 C C . THR B 1 80 ? -11.672 -20.891 -13.32 1 98.44 80 THR B C 1
ATOM 1371 O O . THR B 1 80 ? -12.68 -20.484 -13.914 1 98.44 80 THR B O 1
ATOM 1374 N N . GLY B 1 81 ? -10.953 -20.047 -12.602 1 97.94 81 GLY B N 1
ATOM 1375 C CA . GLY B 1 81 ? -11.266 -18.625 -12.523 1 97.94 81 GLY B CA 1
ATOM 1376 C C . GLY B 1 81 ? -10.219 -17.828 -11.766 1 97.94 81 GLY B C 1
ATOM 1377 O O . GLY B 1 81 ? -9.609 -18.344 -10.82 1 97.94 81 GLY B O 1
ATOM 1378 N N . VAL B 1 82 ? -10 -16.594 -12.164 1 98.25 82 VAL B N 1
ATOM 1379 C CA . VAL B 1 82 ? -9.141 -15.625 -11.477 1 98.25 82 VAL B CA 1
ATOM 1380 C C . VAL B 1 82 ? -9.883 -14.305 -11.305 1 98.25 82 VAL B C 1
ATOM 1382 O O . VAL B 1 82 ? -10.414 -13.758 -12.273 1 98.25 82 VAL B O 1
ATOM 1385 N N . THR B 1 83 ? -10.023 -13.844 -10.055 1 96.5 83 THR B N 1
ATOM 1386 C CA . THR B 1 83 ? -10.484 -12.484 -9.758 1 96.5 83 THR B CA 1
ATOM 1387 C C . THR B 1 83 ? -9.352 -11.648 -9.18 1 96.5 83 THR B C 1
ATOM 1389 O O . THR B 1 83 ? -8.477 -12.164 -8.484 1 96.5 83 THR B O 1
ATOM 1392 N N . GLU B 1 84 ? -9.289 -10.391 -9.594 1 93.94 84 GLU B N 1
ATOM 1393 C CA . GLU B 1 84 ? -8.18 -9.586 -9.102 1 93.94 84 GLU B CA 1
ATOM 1394 C C . GLU B 1 84 ? -8.641 -8.195 -8.688 1 93.94 84 GLU B C 1
ATOM 1396 O O . GLU B 1 84 ? -9.68 -7.715 -9.156 1 93.94 84 GLU B O 1
ATOM 1401 N N . ILE B 1 85 ? -7.945 -7.594 -7.707 1 87.06 85 ILE B N 1
ATOM 1402 C CA . ILE B 1 85 ? -8.055 -6.191 -7.312 1 87.06 85 ILE B CA 1
ATOM 1403 C C . ILE B 1 85 ? -6.688 -5.52 -7.434 1 87.06 85 ILE B C 1
ATOM 1405 O O . ILE B 1 85 ? -5.668 -6.098 -7.055 1 87.06 85 ILE B O 1
ATOM 1409 N N . TRP B 1 86 ? -6.711 -4.34 -8.008 1 85.81 86 TRP B N 1
ATOM 1410 C CA . TRP B 1 86 ? -5.496 -3.553 -8.164 1 85.81 86 TRP B CA 1
ATOM 1411 C C . TRP B 1 86 ? -5.473 -2.385 -7.18 1 85.81 86 TRP B C 1
ATOM 1413 O O . TRP B 1 86 ? -6.488 -1.716 -6.977 1 85.81 86 TRP B O 1
ATOM 1423 N N . THR B 1 87 ? -4.25 -2.291 -6.473 1 78.44 87 THR B N 1
ATOM 1424 C CA . THR B 1 87 ? -4.07 -1.155 -5.57 1 78.44 87 THR B CA 1
ATOM 1425 C C . THR B 1 87 ? -2.707 -0.507 -5.781 1 78.44 87 THR B C 1
ATOM 1427 O O . THR B 1 87 ? -1.787 -1.14 -6.309 1 78.44 87 THR B O 1
ATOM 1430 N N . ALA B 1 88 ? -2.562 0.711 -5.555 1 72.75 88 ALA B N 1
ATOM 1431 C CA . ALA B 1 88 ? -1.261 1.371 -5.512 1 72.75 88 ALA B CA 1
ATOM 1432 C C . ALA B 1 88 ? -0.396 0.811 -4.387 1 72.75 88 ALA B C 1
ATOM 1434 O O . ALA B 1 88 ? -0.904 0.468 -3.318 1 72.75 88 ALA B O 1
ATOM 1435 N N . VAL B 1 89 ? 0.859 0.381 -4.914 1 67.88 89 VAL B N 1
ATOM 1436 C CA . VAL B 1 89 ? 1.799 0.034 -3.852 1 67.88 89 VAL B CA 1
ATOM 1437 C C . VAL B 1 89 ? 2.195 1.292 -3.082 1 67.88 89 VAL B C 1
ATOM 1439 O O . VAL B 1 89 ? 2.561 2.307 -3.682 1 67.88 89 VAL B O 1
ATOM 1442 N N . GLY B 1 90 ? 1.756 1.563 -2.068 1 59.44 90 GLY B N 1
ATOM 1443 C CA . GLY B 1 90 ? 2.285 2.684 -1.307 1 59.44 90 GLY B CA 1
ATOM 1444 C C . GLY B 1 90 ? 3.801 2.697 -1.242 1 59.44 90 GLY B C 1
ATOM 1445 O O . GLY B 1 90 ? 4.406 1.848 -0.587 1 59.44 90 GLY B O 1
ATOM 1446 N N . ALA B 1 91 ? 4.512 2.814 -2.443 1 53.72 91 ALA B N 1
ATOM 1447 C CA . ALA B 1 91 ? 5.973 2.828 -2.443 1 53.72 91 ALA B CA 1
ATOM 1448 C C . ALA B 1 91 ? 6.516 3.414 -1.145 1 53.72 91 ALA B C 1
ATOM 1450 O O . ALA B 1 91 ? 7.73 3.494 -0.953 1 53.72 91 ALA B O 1
ATOM 1451 N N . GLY B 1 92 ? 5.895 3.139 -0.244 1 63.66 92 GLY B N 1
ATOM 1452 C CA . GLY B 1 92 ? 6.438 3.871 0.889 1 63.66 92 GLY B CA 1
ATOM 1453 C C . GLY B 1 92 ? 7.012 5.223 0.507 1 63.66 92 GLY B C 1
ATOM 1454 O O . GLY B 1 92 ? 6.945 5.625 -0.657 1 63.66 92 GLY B O 1
ATOM 1455 N N . TYR B 1 93 ? 7.215 6.082 1.291 1 72.94 93 TYR B N 1
ATOM 1456 C CA . TYR B 1 93 ? 7.805 7.406 1.123 1 72.94 93 TYR B CA 1
ATOM 1457 C C . TYR B 1 93 ? 9.164 7.488 1.812 1 72.94 93 TYR B C 1
ATOM 1459 O O . TYR B 1 93 ? 9.344 6.949 2.906 1 72.94 93 TYR B O 1
ATOM 1467 N N . PRO B 1 94 ? 10.25 7.922 1.022 1 73.25 94 PRO B N 1
ATOM 1468 C CA . PRO B 1 94 ? 11.57 8.039 1.655 1 73.25 94 PRO B CA 1
ATOM 1469 C C . PRO B 1 94 ? 11.555 8.961 2.871 1 73.25 94 PRO B C 1
ATOM 1471 O O . PRO B 1 94 ? 12.5 8.953 3.666 1 73.25 94 PRO B O 1
ATOM 1474 N N . GLY B 1 95 ? 10.664 9.734 3.152 1 86.75 95 GLY B N 1
ATOM 1475 C CA . GLY B 1 95 ? 10.414 10.711 4.203 1 86.75 95 GLY B CA 1
ATOM 1476 C C . GLY B 1 95 ? 9 11.25 4.188 1 86.75 95 GLY B C 1
ATOM 1477 O O . GLY B 1 95 ? 8.055 10.523 3.857 1 86.75 95 GLY B O 1
ATOM 1478 N N . PHE B 1 96 ? 8.891 12.43 4.715 1 93.62 96 PHE B N 1
ATOM 1479 C CA . PHE B 1 96 ? 7.594 13.102 4.648 1 93.62 96 PHE B CA 1
ATOM 1480 C C . PHE B 1 96 ? 7.68 14.359 3.799 1 93.62 96 PHE B C 1
ATOM 1482 O O . PHE B 1 96 ? 8.352 15.32 4.176 1 93.62 96 PHE B O 1
ATOM 1489 N N . GLU B 1 97 ? 7.039 14.398 2.676 1 91.38 97 GLU B N 1
ATOM 1490 C CA . GLU B 1 97 ? 7.223 15.461 1.693 1 91.38 97 GLU B CA 1
ATOM 1491 C C . GLU B 1 97 ? 6.074 16.469 1.743 1 91.38 97 GLU B C 1
ATOM 1493 O O . GLU B 1 97 ? 4.977 16.141 2.195 1 91.38 97 GLU B O 1
ATOM 1498 N N . ILE B 1 98 ? 6.398 17.734 1.321 1 92.38 98 ILE B N 1
ATOM 1499 C CA . ILE B 1 98 ? 5.383 18.75 1.039 1 92.38 98 ILE B CA 1
ATOM 1500 C C . ILE B 1 98 ? 5.145 18.828 -0.467 1 92.38 98 ILE B C 1
ATOM 1502 O O . ILE B 1 98 ? 6.094 18.891 -1.25 1 92.38 98 ILE B O 1
ATOM 1506 N N . ARG B 1 99 ? 3.943 18.688 -0.861 1 87.62 99 ARG B N 1
ATOM 1507 C CA . ARG B 1 99 ? 3.588 18.75 -2.275 1 87.62 99 ARG B CA 1
ATOM 1508 C C . ARG B 1 99 ? 2.609 19.891 -2.541 1 87.62 99 ARG B C 1
ATOM 1510 O O . ARG B 1 99 ? 1.82 20.25 -1.665 1 87.62 99 ARG B O 1
#

Nearest PDB structures (foldseek):
  3tnv-assembly1_A  TM=9.526E-01  e=1.633E-07  Pyrococcus horikoshii OT3
  4oj1-assembly1_A  TM=8.729E-01  e=6.298E-08  Saccharolobus solfataricus P2
  4oj3-assembly2_B  TM=8.561E-01  e=8.652E-08  Saccharolobus solfataricus P2
  4oj3-assembly1_A  TM=8.639E-01  e=1.116E-07  Saccharolobus solfataricus P2
  1v3z-assembly1_B  TM=9.144E-01  e=1.854E-07  Pyrococcus horikoshii

pLDDT: mean 88.13, std 17.61, range [25.14, 98.81]

InterPro domains:
  IPR001792 Acylphosphatase-like domain [PF00708] (15-98)
  IPR001792 Acylphosphatase-like domain [PS51160] (13-99)
  IPR020456 Acylphosphatase [PTHR47268] (4-99)
  IPR036046 Acylphosphatase-like domain superfamily [SSF54975] (10-99)

Sequence (198 aa):
MHGREAHSEEPVRVTAWVRGKVQQVGFRWWTRARALEIGLTGYASNLGDGRVQVVAEGQAADCEQLLALLRGPDTPGNVTGVTEIWTAVGAGYPGFEIRMHGREAHSEEPVRVTAWVRGKVQQVGFRWWTRARALEIGLTGYASNLGDGRVQVVAEGQAADCEQLLALLRGPDTPGNVTGVTEIWTAVGAGYPGFEIR